Protein AF-A0A9X5E7T3-F1 (afdb_monomer)

Mean predicted aligned error: 9.8 Å

Organism: NCBI:txid1245923

Foldseek 3Di:
DADAFAWDWDADPNFIKIWHAWQVRDIDIDGLADPPQGAGLNQFTWDADPVRDTDGDGQWDDWDDPQQKIKTKGKHFDDDDDPVRCVVPVCVVQDDRIWIWIWMGRPPFKIWIWTDGQFKTKIWMWGWADPDPPDIDIDIDMDMDGPDPVVVVCVVVVVVVVVVVVVVVVVVVVPDDPPDPDPDDRSRVVVVVSNVVNVVVPDDDDDPPPVPPVPDD

InterPro domains:
  IPR017941 Rieske [2Fe-2S] iron-sulphur domain [PF00355] (2-60)
  IPR017941 Rieske [2Fe-2S] iron-sulphur domain [PS51296] (1-60)
  IPR036922 Rieske [2Fe-2S] iron-sulphur domain superfamily [G3DSA:2.102.10.10] (1-84)
  IPR036922 Rieske [2Fe-2S] iron-sulphur domain superfamily [SSF50022] (4-60)
  IPR0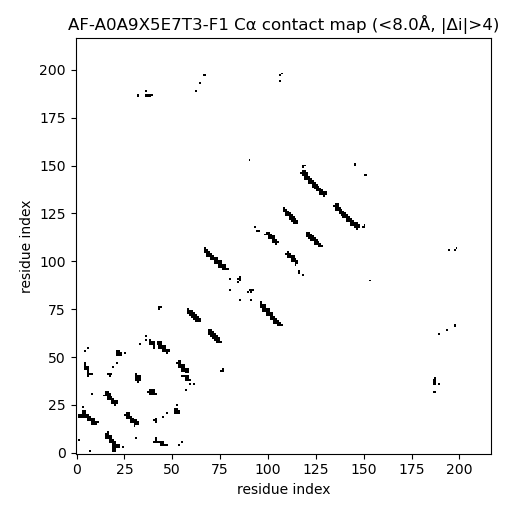50584 Cholesterol 7-desaturase [PTHR21266] (2-60)

Sequence (217 aa):
MLKPNLPMKVSLYGKDYVLWQDSTGNISCLPNACPHMGAMLSAGWCVKKSDGSSAIACPFKQFIDNGLHSHAYIAQVRKKPNLQDFLKNPGLLAMPQVLEAHLENFFPFMGMVHGESPLLSLKECHFYLPESETHSRVYVLMFVKANHPIAHAIKRNLLRLVEVVTEQDAYTLSKIYVNTPQHIKLNNEVGMDWVRRNYASFPAIVEPNFSRSQYAR

Structure (mmCIF, N/CA/C/O backbone):
data_AF-A0A9X5E7T3-F1
#
_entry.id   AF-A0A9X5E7T3-F1
#
loop_
_atom_site.group_PDB
_atom_site.id
_atom_site.type_symbol
_atom_site.label_atom_id
_atom_site.label_alt_id
_atom_site.label_comp_id
_atom_site.label_asym_id
_atom_site.label_entity_id
_atom_site.label_seq_id
_atom_site.pdbx_PDB_ins_code
_atom_site.Cartn_x
_atom_site.Cartn_y
_atom_site.Cartn_z
_atom_site.occupancy
_atom_site.B_iso_or_equiv
_atom_site.auth_seq_id
_atom_site.auth_comp_id
_atom_site.auth_asym_id
_atom_site.auth_atom_id
_atom_site.pdbx_PDB_model_num
ATOM 1 N N . MET A 1 1 ? -20.412 -16.800 13.671 1.00 73.56 1 MET A N 1
ATOM 2 C CA . MET A 1 1 ? -21.052 -15.562 14.173 1.00 73.56 1 MET A CA 1
ATOM 3 C C . MET A 1 1 ? -20.162 -14.373 13.846 1.00 73.56 1 MET A C 1
ATOM 5 O O . MET A 1 1 ? -18.949 -14.500 14.002 1.00 73.56 1 MET A O 1
ATOM 9 N N . LEU A 1 2 ? -20.734 -13.262 13.369 1.00 87.06 2 LEU A N 1
ATOM 10 C CA . LEU A 1 2 ? -19.995 -12.007 13.180 1.00 87.06 2 LEU A CA 1
ATOM 11 C C . LEU A 1 2 ? -19.471 -11.520 14.536 1.00 87.06 2 LEU A C 1
ATOM 13 O O . LEU A 1 2 ? -20.155 -11.648 15.549 1.00 87.06 2 LEU A O 1
ATOM 17 N N . LYS A 1 3 ? -18.243 -10.999 14.567 1.00 89.94 3 LYS A N 1
ATOM 18 C CA . LYS A 1 3 ? -17.694 -10.370 15.772 1.00 89.94 3 LYS A CA 1
ATOM 19 C C . LYS A 1 3 ? -18.089 -8.889 15.767 1.00 89.94 3 LYS A C 1
ATOM 21 O O . LYS A 1 3 ? -17.923 -8.254 14.723 1.00 89.94 3 LYS A O 1
ATOM 26 N N . PRO A 1 4 ? -18.555 -8.322 16.895 1.00 93.06 4 PRO A N 1
ATOM 27 C CA . PRO A 1 4 ? -18.902 -6.909 16.952 1.00 93.06 4 PRO A CA 1
ATOM 28 C C . PRO A 1 4 ? -17.731 -6.010 16.539 1.00 93.06 4 PRO A C 1
ATOM 30 O O . PRO A 1 4 ? -16.624 -6.124 17.068 1.00 93.06 4 PRO A O 1
ATOM 33 N N . ASN A 1 5 ? -18.009 -5.073 15.638 1.00 92.75 5 ASN A N 1
ATOM 34 C CA . ASN A 1 5 ? -17.106 -4.077 15.070 1.00 92.75 5 ASN A CA 1
ATOM 35 C C . ASN A 1 5 ? -15.881 -4.679 14.368 1.00 92.75 5 ASN A C 1
ATOM 37 O O . ASN A 1 5 ? -14.789 -4.108 14.421 1.00 92.75 5 ASN A O 1
ATOM 41 N N . LEU A 1 6 ? -16.052 -5.842 13.736 1.00 92.50 6 LEU A N 1
ATOM 42 C CA . LEU A 1 6 ? -15.018 -6.475 12.929 1.00 92.50 6 LEU A CA 1
ATOM 43 C C . LEU A 1 6 ? -15.555 -6.755 11.519 1.00 92.50 6 LEU A C 1
ATOM 45 O O . LEU A 1 6 ? -16.555 -7.469 11.396 1.00 92.50 6 LEU A O 1
ATOM 49 N N . PRO A 1 7 ? -14.905 -6.233 10.464 1.00 94.88 7 PRO A N 1
ATOM 50 C CA . PRO A 1 7 ? -15.310 -6.533 9.103 1.00 94.88 7 PRO A CA 1
ATOM 51 C C . PRO A 1 7 ? -14.996 -7.987 8.741 1.00 94.88 7 PRO A C 1
ATOM 53 O O . PRO A 1 7 ? -13.981 -8.556 9.146 1.00 94.88 7 PRO A O 1
ATOM 56 N N . MET A 1 8 ? -15.877 -8.581 7.945 1.00 94.69 8 MET A N 1
ATOM 57 C CA . MET A 1 8 ? -15.755 -9.934 7.419 1.00 94.69 8 MET A CA 1
ATOM 58 C C . MET A 1 8 ? -16.025 -9.913 5.918 1.00 94.69 8 MET A C 1
ATOM 60 O O . MET A 1 8 ? -17.064 -9.423 5.477 1.00 94.69 8 MET A O 1
ATOM 64 N N . LYS A 1 9 ? -15.096 -10.466 5.133 1.00 94.50 9 LYS A N 1
ATOM 65 C CA . LYS A 1 9 ? -15.312 -10.716 3.706 1.00 94.50 9 LYS A CA 1
ATOM 66 C C . LYS A 1 9 ? -16.273 -11.894 3.534 1.00 94.50 9 LYS A C 1
ATOM 68 O O . LYS A 1 9 ? -16.060 -12.945 4.135 1.00 94.50 9 LYS A O 1
ATOM 73 N N . VAL A 1 10 ? -17.267 -11.733 2.668 1.00 94.12 10 VAL A N 1
ATOM 74 C CA . VAL A 1 10 ? -18.147 -12.812 2.201 1.00 94.12 10 VAL A CA 1
ATOM 75 C C . VAL A 1 10 ? -18.239 -12.737 0.681 1.00 94.12 10 VAL A C 1
ATOM 77 O O . VAL A 1 10 ? -18.452 -11.660 0.133 1.00 94.12 10 VAL A O 1
ATOM 80 N N . SER A 1 11 ? -18.089 -13.870 -0.000 1.00 93.19 11 SER A N 1
ATOM 81 C CA . SER A 1 11 ? -18.232 -13.959 -1.457 1.00 93.19 11 SER A CA 1
ATOM 82 C C . SER A 1 11 ? -19.539 -14.673 -1.797 1.00 93.19 11 SER A C 1
ATOM 84 O O . SER A 1 11 ? -19.774 -15.784 -1.324 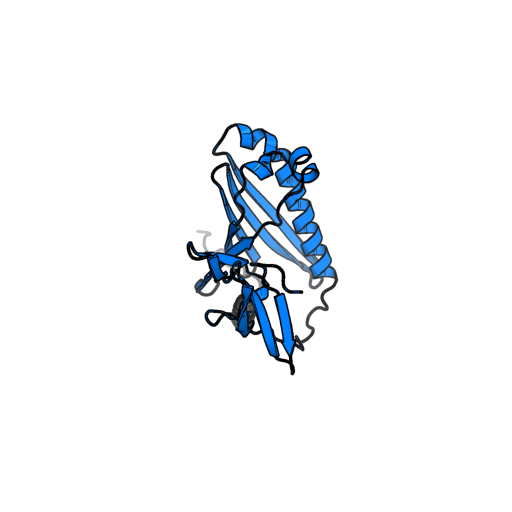1.00 93.19 11 SER A O 1
ATOM 86 N N . LEU A 1 12 ? -20.392 -14.045 -2.608 1.00 90.94 12 LEU A N 1
ATOM 87 C CA . LEU A 1 12 ? -21.686 -14.582 -3.032 1.00 90.94 12 LEU A CA 1
ATOM 88 C C . LEU A 1 12 ? -21.874 -14.330 -4.534 1.00 90.94 12 LEU A C 1
ATOM 90 O O . LEU A 1 12 ? -21.772 -13.192 -4.986 1.00 90.94 12 LEU A O 1
ATOM 94 N N . TYR A 1 13 ? -22.122 -15.390 -5.311 1.00 90.56 13 TYR A N 1
ATOM 95 C CA . TYR A 1 13 ? -22.268 -15.333 -6.777 1.00 90.56 13 TYR A CA 1
ATOM 96 C C . TYR A 1 13 ? -21.128 -14.580 -7.491 1.00 90.56 13 TYR A C 1
ATOM 98 O O . TYR A 1 13 ? -21.362 -13.749 -8.366 1.00 90.56 13 TYR A O 1
ATOM 106 N N . GLY A 1 14 ? -19.881 -14.830 -7.078 1.00 84.31 14 GLY A N 1
ATOM 107 C CA . GLY A 1 14 ? -18.696 -14.185 -7.661 1.00 84.31 14 GLY A CA 1
ATOM 108 C C . GLY A 1 14 ? -18.522 -12.706 -7.298 1.00 84.31 14 GLY A C 1
ATOM 109 O O . GLY A 1 14 ? -17.613 -12.061 -7.812 1.00 84.31 14 GLY A O 1
ATOM 110 N N . LYS A 1 15 ? -19.363 -12.158 -6.412 1.00 87.12 15 LYS A N 1
ATOM 111 C CA . LYS A 1 15 ? -19.233 -10.797 -5.885 1.00 87.12 15 LYS A CA 1
ATOM 112 C C . LYS A 1 15 ? -18.767 -10.833 -4.439 1.00 87.12 15 LYS A C 1
ATOM 114 O O . LYS A 1 15 ? -19.273 -11.610 -3.631 1.00 87.12 15 LYS A O 1
ATOM 119 N N . ASP A 1 16 ? -17.821 -9.961 -4.120 1.00 92.62 16 ASP A N 1
ATOM 120 C CA . ASP A 1 16 ? -17.315 -9.798 -2.765 1.00 92.62 16 ASP A CA 1
ATOM 121 C C . ASP A 1 16 ? -18.096 -8.712 -2.022 1.00 92.62 16 ASP A C 1
ATOM 123 O O . ASP A 1 16 ? -18.276 -7.598 -2.520 1.00 92.62 16 ASP A O 1
ATOM 127 N N . TYR A 1 17 ? -18.484 -9.025 -0.791 1.00 94.56 17 TYR A N 1
ATOM 128 C CA . TYR A 1 17 ? -19.153 -8.137 0.150 1.00 94.56 17 TYR A CA 1
ATOM 129 C C . TYR A 1 17 ? -18.357 -8.044 1.453 1.00 94.56 17 TYR A C 1
ATOM 131 O O . TYR A 1 17 ? -17.639 -8.974 1.835 1.00 94.56 17 TYR A O 1
ATOM 139 N N . VAL A 1 18 ? -18.489 -6.914 2.141 1.00 95.88 18 VAL A N 1
ATOM 140 C CA . VAL A 1 18 ? -18.035 -6.736 3.520 1.00 95.88 18 VAL A CA 1
ATOM 141 C C . VAL A 1 18 ? -19.251 -6.696 4.433 1.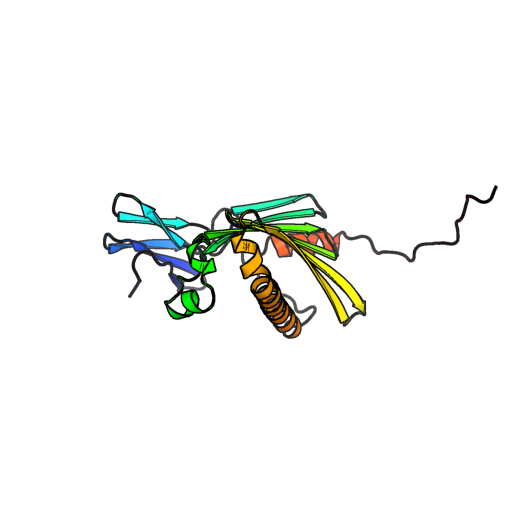00 95.88 18 VAL A C 1
ATOM 143 O O . VAL A 1 18 ? -20.176 -5.919 4.206 1.00 95.88 18 VAL A O 1
ATOM 146 N N . LEU A 1 19 ? -19.247 -7.539 5.462 1.00 97.44 19 LEU A N 1
ATOM 147 C CA . LEU A 1 19 ? -20.260 -7.558 6.511 1.00 97.44 19 LEU A CA 1
ATOM 148 C C . LEU A 1 19 ? -19.621 -7.197 7.848 1.00 97.44 19 LEU A C 1
ATOM 150 O O . LEU A 1 19 ? -18.492 -7.599 8.129 1.00 97.44 19 LEU A O 1
ATOM 154 N N . TRP A 1 20 ? -20.352 -6.486 8.698 1.00 96.94 20 TRP A N 1
ATOM 155 C CA . TRP A 1 20 ? -19.977 -6.298 10.098 1.00 96.94 20 TRP A CA 1
ATOM 156 C C . TRP A 1 20 ? -21.223 -6.146 10.963 1.00 96.94 20 TRP A C 1
ATOM 158 O O . TRP A 1 20 ? -22.272 -5.717 10.489 1.00 96.94 20 TRP A O 1
ATOM 168 N N . GLN A 1 21 ? -21.099 -6.517 12.234 1.00 96.81 21 GLN A N 1
ATOM 169 C CA . GLN A 1 21 ? -22.116 -6.260 13.248 1.00 96.81 21 GLN A CA 1
ATOM 170 C C . GLN A 1 21 ? -21.631 -5.119 14.141 1.00 96.81 21 GLN A C 1
ATOM 172 O O . GLN A 1 21 ? -20.474 -5.150 14.546 1.00 96.81 21 GLN A O 1
ATOM 177 N N . ASP A 1 22 ? -22.450 -4.122 14.459 1.00 95.56 22 ASP A N 1
ATOM 178 C CA . ASP A 1 22 ? -22.078 -3.083 15.428 1.00 95.56 22 ASP A CA 1
ATOM 179 C C . ASP A 1 22 ? -22.320 -3.525 16.888 1.00 95.56 22 ASP A C 1
ATOM 181 O O . ASP A 1 22 ? -22.677 -4.673 17.159 1.00 95.56 22 ASP A O 1
ATOM 185 N N . SER A 1 23 ? -22.076 -2.640 17.864 1.00 93.88 23 SER A N 1
ATOM 186 C CA . SER A 1 23 ? -22.306 -2.967 19.285 1.00 93.88 23 SER A CA 1
ATOM 187 C C . SER A 1 23 ? -23.776 -2.968 19.711 1.00 93.88 23 SER A C 1
ATOM 189 O O . SER A 1 23 ? -24.069 -3.460 20.797 1.00 93.88 23 SER A O 1
ATOM 191 N N . THR A 1 24 ? -24.686 -2.467 18.876 1.00 93.69 24 THR A N 1
ATOM 192 C CA . THR A 1 24 ? -26.139 -2.559 19.102 1.00 93.69 24 THR A CA 1
ATOM 193 C C . THR A 1 24 ? -26.724 -3.872 18.574 1.00 93.69 24 THR A C 1
ATOM 195 O O . THR A 1 24 ? -27.880 -4.188 18.838 1.00 93.69 24 THR A O 1
ATOM 198 N N . GLY A 1 25 ? -25.917 -4.663 17.859 1.00 94.19 25 GLY A N 1
ATOM 199 C CA . GLY A 1 25 ? -26.318 -5.935 17.265 1.00 94.19 25 GLY A CA 1
ATOM 200 C C . GLY A 1 25 ? -26.773 -5.821 15.809 1.00 94.19 25 GLY A C 1
ATOM 201 O O . GLY A 1 25 ? -27.019 -6.859 15.190 1.00 94.19 25 GLY A O 1
ATOM 202 N N . ASN A 1 26 ? -26.819 -4.611 15.240 1.00 96.06 26 ASN A N 1
ATOM 203 C CA . ASN A 1 26 ? -27.208 -4.391 13.850 1.00 96.06 26 ASN A CA 1
ATOM 204 C C . ASN A 1 26 ? -26.121 -4.881 12.894 1.00 96.06 26 ASN A C 1
ATOM 206 O O . ASN A 1 26 ? -24.931 -4.650 13.111 1.00 96.06 26 ASN A O 1
ATOM 210 N N . ILE A 1 27 ? -26.536 -5.544 11.815 1.00 96.88 27 ILE A N 1
ATOM 211 C CA . ILE A 1 27 ? -25.642 -6.067 10.781 1.00 96.88 27 ILE A CA 1
ATOM 212 C C . ILE A 1 27 ? -25.723 -5.162 9.556 1.00 96.88 27 ILE A C 1
ATOM 214 O O . ILE A 1 27 ? -26.805 -4.890 9.045 1.00 96.88 27 ILE A O 1
ATOM 218 N N . SER A 1 28 ? -24.565 -4.728 9.072 1.00 96.81 28 SER A N 1
ATOM 219 C CA . SER A 1 28 ? -24.419 -3.965 7.833 1.00 96.81 28 SER A CA 1
ATOM 220 C C . SER A 1 28 ? -23.697 -4.793 6.775 1.00 96.81 28 SER A C 1
ATOM 222 O O . SER A 1 28 ? -22.874 -5.651 7.101 1.00 96.81 28 SER A O 1
ATOM 224 N N . CYS A 1 29 ? -24.006 -4.529 5.506 1.00 96.12 29 CYS A N 1
ATOM 225 C CA . CYS A 1 29 ? -23.404 -5.183 4.350 1.00 96.12 29 CYS A CA 1
ATOM 226 C C . CYS A 1 29 ? -23.193 -4.160 3.230 1.00 96.12 29 CYS A C 1
ATOM 228 O O . CYS A 1 29 ? -24.110 -3.406 2.909 1.00 96.12 29 CYS A O 1
ATOM 230 N N . LEU A 1 30 ? -22.004 -4.147 2.630 1.00 96.31 30 LEU A N 1
ATOM 231 C CA . LEU A 1 30 ? -21.674 -3.322 1.464 1.00 96.31 30 LEU A CA 1
ATOM 232 C C . LEU A 1 30 ? -20.899 -4.154 0.435 1.00 96.31 30 LEU A C 1
ATOM 234 O O . LEU A 1 30 ? -20.271 -5.149 0.812 1.00 96.31 30 LEU A O 1
ATOM 238 N N . PRO A 1 31 ? -20.875 -3.759 -0.853 1.00 94.81 31 PRO A N 1
ATOM 239 C CA . PRO A 1 31 ? -19.871 -4.262 -1.785 1.00 94.81 31 PRO A CA 1
ATOM 240 C C . PRO A 1 31 ? -18.472 -4.099 -1.184 1.00 94.81 31 PRO A C 1
ATOM 242 O O . PRO A 1 31 ? -18.162 -3.066 -0.595 1.00 94.81 31 PRO A O 1
ATOM 245 N N . ASN A 1 32 ? -17.615 -5.110 -1.318 1.00 92.88 32 ASN A N 1
ATOM 246 C CA . ASN A 1 32 ? -16.300 -5.092 -0.677 1.00 92.88 32 ASN A CA 1
ATOM 247 C C . ASN A 1 32 ? -15.312 -4.123 -1.345 1.00 92.88 32 ASN A C 1
ATOM 249 O O . ASN A 1 32 ? -14.213 -3.929 -0.840 1.00 92.88 32 ASN A O 1
ATOM 253 N N . ALA A 1 33 ? -15.669 -3.532 -2.481 1.00 88.56 33 ALA A N 1
ATOM 254 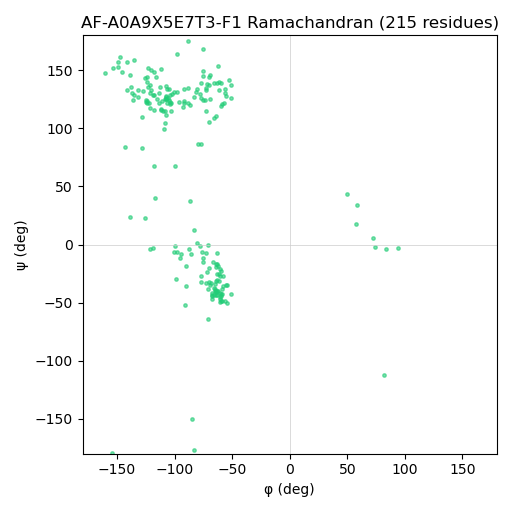C CA . ALA A 1 33 ? -14.847 -2.548 -3.166 1.00 88.56 33 ALA A CA 1
ATOM 255 C C . ALA A 1 33 ? -15.223 -1.137 -2.700 1.00 88.56 33 ALA A C 1
ATOM 257 O O . ALA A 1 33 ? -16.369 -0.711 -2.844 1.00 88.56 33 ALA A O 1
ATOM 258 N N . CYS A 1 34 ? -14.253 -0.398 -2.159 1.00 86.44 34 CYS A N 1
ATOM 259 C CA . CYS A 1 34 ? -14.429 1.014 -1.847 1.00 86.44 34 CYS A CA 1
ATOM 260 C C . CYS A 1 34 ? -14.730 1.801 -3.136 1.00 86.44 34 CYS A C 1
ATOM 262 O O . CYS A 1 34 ? -13.985 1.653 -4.106 1.00 86.44 34 CYS A O 1
ATOM 264 N N . PRO A 1 35 ? -15.746 2.683 -3.161 1.00 82.81 35 PRO A N 1
ATOM 265 C CA . PRO A 1 35 ? -16.086 3.446 -4.361 1.00 82.81 35 PRO A CA 1
ATOM 266 C C . PRO A 1 35 ? -15.008 4.456 -4.785 1.00 82.81 35 PRO A C 1
ATOM 268 O O . PRO A 1 35 ? -15.062 4.935 -5.908 1.00 82.81 35 PRO A O 1
ATOM 271 N N . HIS A 1 36 ? -14.035 4.782 -3.922 1.00 76.88 36 HIS A N 1
ATOM 272 C CA . HIS A 1 36 ? -12.947 5.702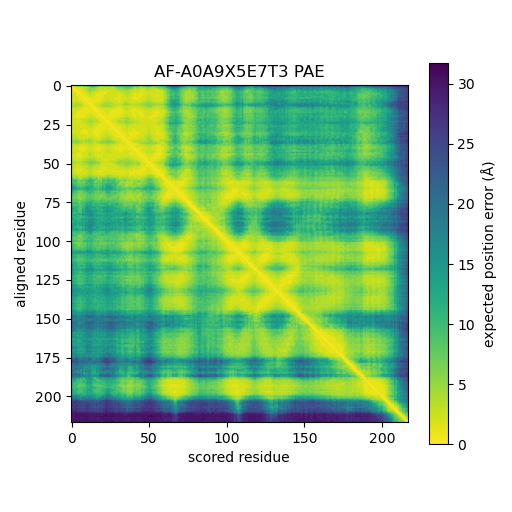 -4.270 1.00 76.88 36 HIS A CA 1
ATOM 273 C C . HIS A 1 36 ? -11.958 5.077 -5.260 1.00 76.88 36 HIS A C 1
ATOM 275 O O . HIS A 1 36 ? -11.814 5.562 -6.371 1.00 76.88 36 HIS A O 1
ATOM 281 N N . MET A 1 37 ? -11.265 4.010 -4.844 1.00 73.81 37 MET A N 1
ATOM 282 C CA . MET A 1 37 ? -10.174 3.383 -5.613 1.00 73.81 37 MET A CA 1
ATOM 283 C C . MET A 1 37 ? -10.234 1.849 -5.552 1.00 73.81 37 MET A C 1
ATOM 285 O O . MET A 1 37 ? -9.222 1.161 -5.654 1.00 73.81 37 MET A O 1
ATOM 289 N N . GLY A 1 38 ? -11.419 1.295 -5.285 1.00 76.88 38 GLY A N 1
ATOM 290 C CA . GLY A 1 38 ? -11.675 -0.145 -5.282 1.00 76.88 38 GLY A CA 1
ATOM 291 C C . GLY A 1 38 ? -11.122 -0.916 -4.083 1.00 76.88 38 GLY A C 1
ATOM 292 O O . GLY A 1 38 ? -11.333 -2.125 -4.010 1.00 76.88 38 GLY A O 1
ATOM 293 N N . ALA A 1 39 ? -10.410 -0.270 -3.153 1.00 83.62 39 ALA A N 1
ATOM 294 C CA . ALA A 1 39 ? -9.753 -0.947 -2.036 1.00 83.62 39 ALA A CA 1
ATOM 295 C C . ALA A 1 39 ? -10.714 -1.840 -1.239 1.00 83.62 39 ALA A C 1
ATOM 297 O O . ALA A 1 39 ? -11.868 -1.474 -1.009 1.00 83.62 39 ALA A O 1
ATOM 298 N N . MET A 1 40 ? -10.222 -3.003 -0.805 1.00 87.62 40 MET A N 1
ATOM 299 C CA . MET A 1 40 ? -11.031 -3.973 -0.071 1.00 87.62 40 MET A CA 1
ATOM 300 C C . MET A 1 40 ? -11.453 -3.403 1.284 1.00 87.62 40 MET A C 1
ATOM 302 O O . MET A 1 40 ? -10.638 -3.295 2.202 1.00 87.62 40 MET A O 1
ATOM 306 N N . LEU A 1 41 ? -12.736 -3.078 1.437 1.00 89.94 41 LEU A N 1
ATOM 307 C CA . LEU A 1 41 ? -13.291 -2.563 2.688 1.00 89.94 41 LEU A CA 1
ATOM 308 C C . LEU A 1 41 ? -13.134 -3.576 3.829 1.00 89.94 41 LEU A C 1
ATOM 310 O O . LEU A 1 41 ? -12.898 -3.189 4.968 1.00 89.94 41 LEU A O 1
ATOM 314 N N . SER A 1 42 ? -13.161 -4.875 3.523 1.00 91.81 42 SER A N 1
ATOM 315 C CA . SER A 1 42 ? -12.913 -5.949 4.486 1.00 91.81 42 SER A CA 1
ATOM 316 C C . SER A 1 42 ? -11.495 -5.956 5.065 1.00 91.81 42 SER A C 1
ATOM 318 O O . SER A 1 42 ? -11.281 -6.579 6.099 1.00 91.81 42 SER A O 1
ATOM 320 N N . ALA A 1 43 ? -10.531 -5.307 4.402 1.00 88.25 43 ALA A N 1
ATOM 321 C CA . ALA A 1 43 ? -9.174 -5.109 4.917 1.00 88.25 43 ALA A CA 1
ATOM 322 C C . ALA A 1 43 ? -9.044 -3.835 5.780 1.00 88.25 43 ALA A C 1
ATOM 324 O O . ALA A 1 43 ? -7.977 -3.558 6.321 1.00 88.25 43 ALA A O 1
ATOM 325 N N . GLY A 1 44 ? -10.121 -3.054 5.889 1.00 89.31 44 GLY A N 1
ATOM 326 C CA . GLY A 1 44 ? -10.224 -1.883 6.747 1.00 89.31 44 GLY A CA 1
ATOM 327 C C . GLY A 1 44 ? -10.619 -2.218 8.186 1.00 89.31 44 GLY A C 1
ATOM 328 O O . GLY A 1 44 ? -10.310 -3.286 8.716 1.00 89.31 44 GLY A O 1
ATOM 329 N N . TRP A 1 45 ? -11.318 -1.290 8.842 1.00 92.69 45 TRP A N 1
ATOM 330 C CA . TRP A 1 45 ? -11.780 -1.457 10.225 1.00 92.69 45 TRP A CA 1
ATOM 331 C C . TRP A 1 45 ? -13.087 -0.720 10.500 1.00 92.69 45 TRP A C 1
ATOM 333 O O . TRP A 1 45 ? -13.420 0.251 9.829 1.00 92.69 45 TRP A O 1
ATOM 343 N N . CYS A 1 46 ? -13.826 -1.158 11.518 1.00 93.06 46 CYS A N 1
ATOM 344 C CA . CYS A 1 46 ? -15.030 -0.460 11.955 1.00 93.06 46 CYS A CA 1
ATOM 345 C C . CYS A 1 46 ? -14.673 0.701 12.895 1.00 93.06 46 CYS A C 1
ATOM 347 O O . CYS A 1 46 ? -14.007 0.509 13.916 1.00 93.06 46 CYS A O 1
ATOM 349 N N . VAL A 1 47 ? -15.159 1.898 12.578 1.00 92.31 47 VAL A N 1
ATOM 350 C CA . VAL A 1 47 ? -15.108 3.083 13.438 1.00 92.31 47 VAL A CA 1
ATOM 351 C C . VAL A 1 47 ? -16.401 3.144 14.236 1.00 92.31 47 VAL A C 1
ATOM 353 O O . VAL A 1 47 ? -17.487 3.235 13.662 1.00 92.31 47 VAL A O 1
ATOM 356 N N . LYS A 1 48 ? -16.280 3.069 15.563 1.00 93.06 48 LYS A N 1
ATOM 357 C CA . LYS A 1 48 ? -17.419 3.164 16.480 1.00 93.06 48 LYS A CA 1
ATOM 358 C C . LYS A 1 48 ? -17.859 4.614 16.627 1.00 93.06 48 LYS A C 1
ATOM 360 O O . LYS A 1 48 ? -17.017 5.499 16.770 1.00 93.06 48 LYS A O 1
ATOM 365 N N . LYS A 1 49 ? -19.168 4.831 16.643 1.00 92.88 49 LYS A N 1
ATOM 366 C CA . LYS A 1 49 ? -19.785 6.114 16.972 1.00 92.88 49 LYS A CA 1
ATOM 367 C C . LYS A 1 49 ? -20.241 6.118 18.433 1.00 92.88 49 LYS A C 1
ATOM 369 O O . LYS A 1 49 ? -20.317 5.070 19.075 1.00 92.88 49 LYS A O 1
ATOM 374 N N . SER A 1 50 ? -20.521 7.305 18.963 1.00 91.69 50 SER A N 1
ATOM 375 C CA . SER A 1 50 ? -20.966 7.497 20.352 1.00 91.69 50 SER A CA 1
ATOM 376 C C . SER A 1 50 ? -22.294 6.803 20.669 1.00 91.69 50 SER A C 1
ATOM 378 O O . SER A 1 50 ? -22.522 6.433 21.814 1.00 91.69 50 SER A O 1
ATOM 380 N N . ASP A 1 51 ? -23.138 6.582 19.662 1.00 92.38 51 ASP A N 1
ATOM 381 C CA . ASP A 1 51 ? -24.431 5.893 19.765 1.00 92.38 51 ASP A CA 1
ATOM 382 C C . ASP A 1 51 ? -24.324 4.352 19.768 1.00 92.38 51 ASP A C 1
ATOM 384 O O . ASP A 1 51 ? -25.336 3.658 19.823 1.00 92.38 51 ASP A O 1
ATOM 388 N N . GLY A 1 52 ? -23.109 3.794 19.699 1.00 89.69 52 GLY A N 1
ATOM 389 C CA . GLY A 1 52 ? -22.879 2.349 19.633 1.00 89.69 52 GLY A CA 1
ATOM 390 C C . GLY A 1 52 ? -22.990 1.742 18.230 1.00 89.69 52 GLY A C 1
ATOM 391 O O . GLY A 1 52 ? -22.679 0.555 18.070 1.00 89.69 52 GLY A O 1
ATOM 392 N N . SER A 1 53 ? -23.361 2.527 17.214 1.00 94.19 53 SER A N 1
ATOM 393 C CA . SER A 1 53 ? -23.277 2.117 15.809 1.00 94.19 53 SER A CA 1
ATOM 394 C C . SER A 1 53 ? -21.827 2.145 15.311 1.00 94.19 53 SER A C 1
ATOM 396 O O . SER A 1 53 ? -20.913 2.661 15.969 1.00 94.19 53 SER A O 1
ATOM 398 N N . SER A 1 54 ? -21.582 1.571 14.132 1.00 95.25 54 SER A N 1
ATOM 399 C CA . SER A 1 54 ? -20.251 1.607 13.524 1.00 95.25 54 SER A CA 1
ATOM 400 C C . SER A 1 54 ? -20.284 1.691 12.004 1.00 95.25 54 SER A C 1
ATOM 402 O O . SER A 1 54 ? -21.186 1.160 11.358 1.00 95.25 54 SER A O 1
ATOM 404 N N . ALA A 1 55 ? -19.276 2.349 11.434 1.00 94.50 55 ALA A N 1
ATOM 405 C CA . ALA A 1 55 ? -19.076 2.464 9.992 1.00 94.50 55 ALA A CA 1
ATOM 406 C C . ALA A 1 55 ? -17.756 1.814 9.573 1.00 94.50 55 ALA A C 1
ATOM 408 O O . ALA A 1 55 ? -16.786 1.829 10.328 1.00 94.50 55 ALA A O 1
ATOM 409 N N . ILE A 1 56 ? -17.708 1.263 8.363 1.00 94.50 56 ILE A N 1
ATOM 410 C CA . ILE A 1 56 ? -16.481 0.710 7.794 1.00 94.50 56 ILE A CA 1
ATOM 411 C C . ILE A 1 56 ? -15.570 1.836 7.281 1.00 94.50 56 ILE A C 1
ATOM 413 O O . ILE A 1 56 ? -16.009 2.713 6.539 1.00 94.50 56 ILE A O 1
ATOM 417 N N . ALA A 1 57 ? -14.299 1.815 7.678 1.00 91.38 57 ALA A N 1
ATOM 418 C CA . ALA A 1 57 ? -13.263 2.717 7.189 1.00 91.38 57 ALA A CA 1
ATOM 419 C C . ALA A 1 57 ? -12.400 2.010 6.141 1.00 91.38 57 ALA A C 1
ATOM 421 O O . ALA A 1 57 ? -11.933 0.891 6.356 1.00 91.38 57 ALA A O 1
ATOM 422 N N . CYS A 1 58 ? -12.185 2.677 5.009 1.00 89.56 58 CYS A N 1
ATOM 423 C CA . CYS A 1 58 ? -11.324 2.190 3.938 1.00 89.56 58 CYS A CA 1
ATOM 424 C C . CYS A 1 58 ? -9.841 2.284 4.348 1.00 89.56 58 CYS A C 1
ATOM 426 O O . CYS A 1 58 ? -9.428 3.337 4.840 1.00 89.56 58 CYS A O 1
ATOM 428 N N . PRO A 1 59 ? -9.019 1.245 4.105 1.00 86.88 59 PRO A N 1
ATOM 429 C CA . PRO A 1 59 ? -7.585 1.297 4.396 1.00 86.88 59 PRO A CA 1
ATOM 430 C C . PRO A 1 59 ? -6.794 2.134 3.380 1.00 86.88 59 PRO A C 1
ATOM 432 O O . PRO A 1 59 ? -5.655 2.505 3.636 1.00 86.88 59 PRO A O 1
ATOM 435 N N . PHE A 1 60 ? -7.375 2.446 2.222 1.00 86.56 60 PHE A N 1
ATOM 436 C CA . PHE A 1 60 ? -6.739 3.250 1.182 1.00 86.56 60 PHE A CA 1
ATOM 437 C C . PHE A 1 60 ? -7.311 4.666 1.186 1.00 86.56 60 PHE A C 1
ATOM 439 O O . PHE A 1 60 ? -8.520 4.835 1.004 1.00 86.56 60 PHE A O 1
ATOM 446 N N . LYS A 1 61 ? -6.457 5.672 1.394 1.00 86.00 61 LYS A N 1
ATOM 447 C CA . LYS A 1 61 ? -6.888 7.072 1.462 1.00 86.00 61 LYS A CA 1
ATOM 448 C C . LYS A 1 61 ? -6.828 7.741 0.097 1.00 86.00 61 LYS A C 1
ATOM 450 O O . LYS A 1 61 ? -7.814 8.332 -0.328 1.00 86.00 61 LYS A O 1
ATOM 455 N N . GLN A 1 62 ? -5.683 7.659 -0.577 1.00 88.56 62 GLN A N 1
ATOM 456 C CA . GLN A 1 62 ? -5.443 8.439 -1.790 1.00 88.56 62 GLN A CA 1
ATOM 457 C C . GLN A 1 62 ? -4.304 7.856 -2.631 1.00 88.56 62 GLN A C 1
ATOM 459 O O . GLN A 1 62 ? -3.338 7.328 -2.085 1.00 88.56 62 GLN A O 1
ATOM 464 N N . PHE A 1 63 ? -4.411 8.009 -3.954 1.00 89.44 63 PHE A N 1
ATOM 465 C CA . PHE A 1 63 ? -3.320 7.837 -4.914 1.00 89.44 63 PHE A CA 1
ATOM 466 C C . PHE A 1 63 ? -3.162 9.132 -5.716 1.00 89.44 63 PHE A C 1
ATOM 468 O O . PHE A 1 63 ? -4.167 9.698 -6.146 1.00 89.44 63 PHE A O 1
ATOM 475 N N . ILE A 1 64 ? -1.933 9.595 -5.917 1.00 92.88 64 ILE A N 1
ATOM 476 C CA . ILE A 1 64 ? -1.607 10.771 -6.729 1.00 92.88 64 ILE A CA 1
ATOM 477 C C . ILE A 1 64 ? -0.652 10.318 -7.828 1.00 92.88 64 ILE A C 1
ATOM 479 O O . ILE A 1 64 ? 0.420 9.794 -7.529 1.00 92.88 64 ILE A O 1
ATOM 483 N N . ASP A 1 65 ? -1.045 10.524 -9.082 1.00 92.75 65 ASP A N 1
ATOM 484 C CA . ASP A 1 65 ? -0.236 10.227 -10.264 1.00 92.75 65 ASP A CA 1
ATOM 485 C C . ASP A 1 65 ? 0.356 11.522 -10.834 1.00 92.75 65 ASP A C 1
ATOM 487 O O . ASP A 1 65 ? -0.378 12.379 -11.322 1.00 92.75 65 ASP A O 1
ATOM 491 N N . ASN A 1 66 ? 1.684 11.638 -10.787 1.00 94.00 66 ASN A N 1
ATOM 492 C CA . ASN A 1 66 ? 2.466 12.731 -11.362 1.00 94.00 66 ASN A CA 1
ATOM 493 C C . ASN A 1 66 ? 3.410 12.203 -12.465 1.00 94.00 66 ASN A C 1
ATOM 495 O O . ASN A 1 66 ? 4.574 12.600 -12.559 1.00 94.00 66 ASN A O 1
ATOM 499 N N . GLY A 1 67 ? 2.942 11.260 -13.289 1.00 91.75 67 GLY A N 1
ATOM 500 C CA . GLY A 1 67 ? 3.718 10.683 -14.389 1.00 91.75 67 GLY A CA 1
ATOM 501 C C . GLY A 1 67 ? 4.662 9.584 -13.904 1.00 91.75 67 GLY A C 1
ATOM 502 O O . GLY A 1 67 ? 4.199 8.524 -13.486 1.00 91.75 67 GLY A O 1
ATOM 503 N N . LEU A 1 68 ? 5.979 9.826 -13.961 1.00 92.94 68 LEU A N 1
ATOM 504 C CA . LEU A 1 68 ? 7.010 8.901 -13.451 1.00 92.94 68 LEU A CA 1
ATOM 505 C C . LEU A 1 68 ? 7.157 8.947 -11.922 1.00 92.94 68 LEU A C 1
ATOM 507 O O . LEU A 1 68 ? 7.944 8.200 -11.348 1.00 92.94 68 LEU A O 1
ATOM 511 N N . HIS A 1 69 ? 6.384 9.802 -11.260 1.00 95.69 69 HIS A N 1
ATOM 512 C CA . HIS A 1 69 ? 6.343 9.943 -9.816 1.00 95.69 69 HIS A CA 1
ATOM 513 C C . HIS A 1 69 ? 4.917 9.688 -9.313 1.00 95.69 69 HIS A C 1
ATOM 515 O O . HIS A 1 69 ? 3.957 10.151 -9.931 1.00 95.69 69 HIS A O 1
ATOM 521 N N . SER A 1 70 ? 4.753 8.954 -8.212 1.00 94.94 70 SER A N 1
ATOM 522 C CA . SER A 1 70 ? 3.442 8.768 -7.578 1.00 94.94 70 SER A CA 1
ATOM 523 C C . SER A 1 70 ? 3.502 8.784 -6.059 1.00 94.94 70 SER A C 1
ATOM 525 O O . SER A 1 70 ? 4.528 8.470 -5.459 1.00 94.94 70 SER A O 1
ATOM 527 N N . HIS A 1 71 ? 2.362 9.095 -5.444 1.00 95.31 71 HIS A N 1
ATOM 528 C CA . HIS A 1 71 ? 2.156 8.963 -4.006 1.00 95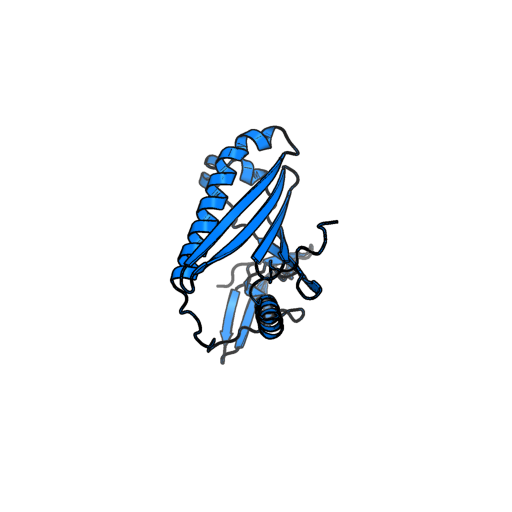.31 71 HIS A CA 1
ATOM 529 C C . HIS A 1 71 ? 0.952 8.070 -3.710 1.00 95.31 71 HIS A C 1
ATOM 531 O O . HIS A 1 71 ? -0.090 8.198 -4.349 1.00 95.31 71 HIS A O 1
ATOM 537 N N . ALA A 1 72 ? 1.058 7.218 -2.697 1.00 91.81 72 ALA A N 1
ATOM 538 C CA . ALA A 1 72 ? -0.054 6.465 -2.142 1.00 91.81 72 ALA A CA 1
ATOM 539 C C . ALA A 1 72 ? -0.121 6.665 -0.626 1.00 91.81 72 ALA A C 1
ATOM 541 O O . ALA A 1 72 ? 0.876 6.532 0.077 1.00 91.81 72 ALA A O 1
ATOM 542 N N . TYR A 1 73 ? -1.312 6.962 -0.118 1.00 91.00 73 TYR A N 1
ATOM 543 C CA . TYR A 1 73 ? -1.572 7.149 1.305 1.00 91.00 73 TYR A CA 1
ATOM 544 C C . TYR A 1 73 ? -2.442 6.001 1.796 1.00 91.00 73 TYR A C 1
ATOM 546 O O . TYR A 1 73 ? -3.591 5.839 1.366 1.00 91.00 73 TYR A O 1
ATOM 554 N N . ILE A 1 74 ? -1.886 5.194 2.692 1.00 87.75 74 ILE A N 1
ATOM 555 C CA . ILE A 1 74 ? -2.496 3.962 3.186 1.00 87.75 74 ILE A CA 1
ATOM 556 C C . ILE A 1 74 ? -2.548 4.027 4.708 1.00 87.75 74 ILE A C 1
ATOM 558 O O . ILE A 1 74 ? -1.652 4.550 5.362 1.00 87.75 74 ILE A O 1
ATOM 562 N N . ALA A 1 75 ? -3.614 3.496 5.283 1.00 86.31 75 ALA A N 1
ATOM 563 C CA . ALA A 1 75 ? -3.746 3.303 6.710 1.00 86.31 75 ALA A CA 1
ATOM 564 C C . ALA A 1 75 ? -3.905 1.813 7.009 1.00 86.31 75 ALA A C 1
ATOM 566 O O . ALA A 1 75 ? -4.754 1.129 6.434 1.00 86.31 75 ALA A O 1
ATOM 567 N N . GLN A 1 76 ? -3.081 1.316 7.925 1.00 76.75 76 GLN A N 1
ATOM 568 C CA . GLN A 1 76 ? -3.077 -0.080 8.334 1.00 76.75 76 GLN A CA 1
ATOM 569 C C . GLN A 1 76 ? -3.361 -0.194 9.824 1.00 76.75 76 GLN A C 1
ATOM 571 O O . GLN A 1 76 ? -2.766 0.496 10.652 1.00 76.75 76 GLN A O 1
ATOM 576 N N . VAL A 1 77 ? -4.271 -1.097 10.181 1.00 77.44 77 VAL A N 1
ATOM 577 C CA . VAL A 1 77 ? -4.563 -1.382 11.585 1.00 77.44 77 VAL A CA 1
ATOM 578 C C . VAL A 1 77 ? -3.627 -2.460 12.076 1.00 77.44 77 VAL A C 1
ATOM 580 O O . VAL A 1 77 ? -3.615 -3.584 11.572 1.00 77.44 77 VAL A O 1
ATOM 583 N N . ARG A 1 78 ? -2.873 -2.135 13.120 1.00 76.50 78 ARG A N 1
ATOM 584 C CA . ARG A 1 78 ? -2.041 -3.114 13.798 1.00 76.50 78 ARG A CA 1
ATOM 585 C C . ARG A 1 78 ? -2.927 -4.099 14.555 1.00 76.50 78 ARG A C 1
ATOM 587 O O . ARG A 1 78 ? -3.867 -3.713 15.258 1.00 76.50 78 ARG A O 1
ATOM 594 N N . LYS A 1 79 ? -2.590 -5.387 14.474 1.00 76.75 79 LYS A N 1
ATOM 595 C CA . LYS A 1 79 ? -3.186 -6.404 15.346 1.00 76.75 79 LYS A CA 1
ATOM 596 C C . LYS A 1 79 ? -2.961 -6.003 16.806 1.00 76.75 79 LYS A C 1
ATOM 598 O O . LYS A 1 79 ? -1.849 -5.628 17.179 1.00 76.75 79 LYS A O 1
ATOM 603 N N . LYS A 1 80 ? -4.009 -6.083 17.634 1.00 75.38 80 LYS A N 1
ATOM 604 C CA . LYS A 1 80 ? -3.874 -5.796 19.066 1.00 75.38 80 LYS A CA 1
ATOM 605 C C . LYS A 1 80 ? -2.808 -6.726 19.669 1.00 75.38 80 LYS A C 1
ATOM 607 O O . LYS A 1 80 ? -2.959 -7.943 19.538 1.00 75.38 80 LYS A O 1
ATOM 612 N N . PRO A 1 81 ? -1.748 -6.168 20.276 1.00 75.69 81 PRO A N 1
ATOM 613 C CA . PRO A 1 81 ? -0.661 -6.953 20.845 1.00 75.69 81 PRO A CA 1
ATOM 614 C C . PRO A 1 81 ? -1.154 -7.714 22.078 1.00 75.69 81 PRO A C 1
ATOM 616 O O . PRO A 1 81 ? -2.009 -7.223 22.820 1.00 75.69 81 PRO A O 1
ATOM 619 N N . ASN A 1 82 ? -0.619 -8.911 22.289 1.00 80.81 82 ASN A N 1
ATOM 620 C CA . ASN A 1 82 ? -0.815 -9.663 23.525 1.00 80.81 82 ASN A CA 1
ATOM 621 C C . ASN A 1 82 ? 0.264 -9.289 24.569 1.00 80.81 82 ASN A C 1
ATOM 623 O O . ASN A 1 82 ? 1.196 -8.537 24.286 1.00 80.81 82 ASN A O 1
ATOM 627 N N . LEU A 1 83 ? 0.155 -9.820 25.792 1.00 80.75 83 LEU A N 1
ATOM 628 C CA . LEU A 1 83 ? 1.120 -9.561 26.875 1.00 80.75 83 LEU A CA 1
ATOM 629 C C . LEU A 1 83 ? 2.567 -9.950 26.515 1.00 80.75 83 LEU A C 1
ATOM 631 O O . LEU A 1 83 ? 3.500 -9.249 26.900 1.00 80.75 83 LEU A O 1
ATOM 635 N N . GLN A 1 84 ? 2.769 -11.030 25.754 1.00 80.56 84 GLN A N 1
ATOM 636 C CA . GLN A 1 84 ? 4.106 -11.452 25.321 1.00 80.56 84 GLN A CA 1
ATOM 637 C C . GLN A 1 84 ? 4.712 -10.472 24.310 1.00 80.56 84 GLN A C 1
ATOM 639 O O . GLN A 1 84 ? 5.918 -10.224 24.345 1.00 80.56 84 GLN A O 1
ATOM 644 N N . ASP A 1 85 ? 3.885 -9.886 23.444 1.00 74.94 85 ASP A N 1
ATOM 645 C CA . ASP A 1 85 ? 4.321 -8.890 22.466 1.00 74.94 85 ASP A CA 1
ATOM 646 C C . ASP A 1 85 ? 4.839 -7.629 23.171 1.00 74.94 85 ASP A C 1
ATOM 648 O O . ASP A 1 85 ? 5.876 -7.093 22.784 1.00 74.94 85 ASP A O 1
ATOM 652 N N . PHE A 1 86 ? 4.177 -7.197 24.251 1.00 72.88 86 PHE A N 1
ATOM 653 C CA . PHE A 1 86 ? 4.640 -6.067 25.065 1.00 72.88 86 PHE A CA 1
ATOM 654 C C . PHE A 1 86 ? 5.966 -6.347 25.773 1.00 72.88 86 PHE A C 1
ATOM 656 O O . PHE A 1 86 ? 6.825 -5.471 25.812 1.00 72.88 86 PHE A O 1
ATOM 663 N N . LEU A 1 87 ? 6.157 -7.561 26.298 1.00 75.19 87 LEU A N 1
ATOM 664 C CA . LEU A 1 87 ? 7.417 -7.946 26.943 1.00 75.19 87 LEU A CA 1
ATOM 665 C C . LEU A 1 87 ? 8.587 -7.962 25.949 1.00 75.19 87 LEU A C 1
ATOM 667 O O . LEU A 1 87 ? 9.690 -7.542 26.289 1.00 75.19 87 LEU A O 1
ATOM 671 N N . LYS A 1 88 ? 8.351 -8.420 24.713 1.00 70.88 88 LYS A N 1
ATOM 672 C CA . LYS A 1 88 ? 9.375 -8.449 23.656 1.00 70.88 88 LYS A CA 1
ATOM 673 C C . LYS A 1 88 ? 9.631 -7.076 23.040 1.00 70.88 88 LYS A C 1
ATOM 675 O O . LYS A 1 88 ? 10.748 -6.802 22.606 1.00 70.88 88 LYS A O 1
ATOM 680 N N . ASN A 1 89 ? 8.606 -6.232 22.966 1.00 67.56 89 ASN A N 1
ATOM 681 C CA . ASN A 1 89 ? 8.696 -4.903 22.383 1.00 67.56 89 ASN A CA 1
ATOM 682 C C . ASN A 1 89 ? 7.834 -3.898 23.171 1.00 67.56 89 ASN A C 1
ATOM 684 O O . ASN A 1 89 ? 6.704 -3.595 22.773 1.00 67.56 89 ASN A O 1
ATOM 688 N N . PRO A 1 90 ? 8.367 -3.329 24.267 1.00 66.69 90 PRO A N 1
ATOM 689 C CA . PRO A 1 90 ? 7.640 -2.351 25.080 1.00 66.69 90 PRO A CA 1
ATOM 690 C C . PRO A 1 90 ? 7.283 -1.071 24.304 1.00 66.69 90 PRO A C 1
ATOM 692 O O . PRO A 1 90 ? 6.346 -0.366 24.676 1.00 66.69 90 PRO A O 1
ATOM 695 N N . GLY A 1 91 ? 7.947 -0.804 23.170 1.00 64.31 91 GLY A N 1
ATOM 696 C CA . GLY A 1 91 ? 7.597 0.286 22.256 1.00 64.31 91 GLY A CA 1
ATOM 697 C C . GLY A 1 91 ? 6.183 0.179 21.666 1.00 64.31 91 GLY A C 1
ATOM 698 O O . GLY A 1 91 ? 5.601 1.198 21.298 1.00 64.31 91 GLY A O 1
ATOM 699 N N . LEU A 1 92 ? 5.575 -1.017 21.650 1.00 68.25 92 LEU A N 1
ATOM 700 C CA . LEU A 1 92 ? 4.203 -1.231 21.165 1.00 68.25 92 LEU A CA 1
ATOM 701 C C . LEU A 1 92 ? 3.128 -0.507 21.989 1.00 68.25 92 LEU A C 1
ATOM 703 O O . LEU A 1 92 ? 1.999 -0.385 21.507 1.00 68.25 92 LEU A O 1
ATOM 707 N N . LEU A 1 93 ? 3.452 -0.053 23.206 1.00 70.00 93 LEU A N 1
ATOM 708 C CA . LEU A 1 93 ? 2.548 0.729 24.056 1.00 70.00 93 LEU A CA 1
ATOM 709 C C . LEU A 1 93 ? 2.365 2.162 23.534 1.00 70.00 93 LEU A C 1
ATOM 711 O O . LEU A 1 93 ? 1.293 2.741 23.664 1.00 70.00 93 LEU A O 1
ATOM 715 N N . ALA A 1 94 ? 3.415 2.717 22.930 1.00 66.06 94 ALA A N 1
ATOM 716 C CA . ALA A 1 94 ? 3.449 4.089 22.438 1.00 66.06 94 ALA A CA 1
ATOM 717 C C . ALA A 1 94 ? 3.169 4.195 20.928 1.00 66.06 94 ALA A C 1
ATOM 719 O O . ALA A 1 94 ? 3.045 5.297 20.396 1.00 66.06 94 ALA A O 1
ATOM 720 N N . MET A 1 95 ? 3.064 3.061 20.227 1.00 67.81 95 MET A N 1
ATOM 721 C CA . MET A 1 95 ? 2.694 3.034 18.813 1.00 67.81 95 MET A CA 1
ATOM 722 C C . MET A 1 95 ? 1.175 3.153 18.635 1.00 67.81 95 MET A C 1
ATOM 724 O O . MET A 1 95 ? 0.429 2.408 19.284 1.00 67.81 95 MET A O 1
ATOM 728 N N . PRO A 1 96 ? 0.699 4.011 17.713 1.00 72.38 96 PRO A N 1
ATOM 729 C CA . PRO A 1 96 ? -0.724 4.139 17.438 1.00 72.38 96 PRO A CA 1
ATOM 730 C C . PRO A 1 96 ? -1.308 2.824 16.898 1.00 72.38 96 PRO A C 1
ATOM 732 O O . PRO A 1 96 ? -0.614 1.983 16.320 1.00 72.38 96 PRO A O 1
ATOM 735 N N . GLN A 1 97 ? -2.612 2.625 17.112 1.00 76.62 97 GLN A N 1
ATOM 736 C CA . GLN A 1 97 ? -3.315 1.431 16.629 1.00 76.62 97 GLN A CA 1
ATOM 737 C C . GLN A 1 97 ? -3.460 1.429 15.100 1.00 76.62 97 GLN A C 1
ATOM 739 O O . GLN A 1 97 ? -3.451 0.361 14.486 1.00 76.62 97 GLN A O 1
ATOM 744 N N . VAL A 1 98 ? -3.591 2.613 14.502 1.00 80.31 98 VAL A N 1
ATOM 745 C CA . VAL A 1 98 ? -3.604 2.815 13.054 1.00 80.31 98 VAL A CA 1
ATOM 746 C C . VAL A 1 98 ? -2.275 3.448 12.669 1.00 80.31 98 VAL A C 1
ATOM 748 O O . VAL A 1 98 ? -1.922 4.503 13.193 1.00 80.31 98 VAL A O 1
ATOM 751 N N . LEU A 1 99 ? -1.538 2.779 11.792 1.00 79.56 99 LEU A N 1
ATOM 752 C CA . LEU A 1 99 ? -0.309 3.287 11.204 1.00 79.56 99 LEU A CA 1
ATOM 753 C C . LEU A 1 99 ? -0.656 3.904 9.857 1.00 79.56 99 LEU A C 1
ATOM 755 O O . LEU A 1 99 ? -1.241 3.241 9.000 1.00 79.56 99 LEU A O 1
ATOM 759 N N . GLU A 1 100 ? -0.318 5.176 9.695 1.00 86.00 100 GLU A N 1
ATOM 760 C CA . GLU A 1 100 ? -0.425 5.857 8.414 1.00 86.00 100 GLU A CA 1
ATOM 761 C C . GLU A 1 100 ? 0.905 5.719 7.686 1.00 86.00 100 GLU A C 1
ATOM 763 O O . GLU A 1 100 ? 1.956 6.066 8.223 1.00 86.00 100 GLU A O 1
ATOM 768 N N . ALA A 1 101 ? 0.846 5.168 6.482 1.00 86.44 101 ALA A N 1
ATOM 769 C CA . ALA A 1 101 ? 1.980 5.000 5.600 1.00 86.44 101 ALA A CA 1
ATOM 770 C C . ALA A 1 101 ? 1.774 5.880 4.370 1.00 86.44 101 ALA A C 1
ATOM 772 O O . ALA 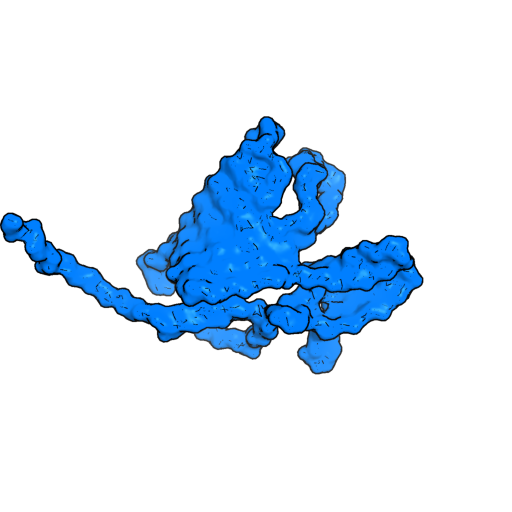A 1 101 ? 0.717 5.853 3.729 1.00 86.44 101 ALA A O 1
ATOM 773 N N . HIS A 1 102 ? 2.803 6.646 4.035 1.00 92.88 102 HIS A N 1
ATOM 774 C CA . HIS A 1 102 ? 2.885 7.363 2.773 1.00 92.88 102 HIS A CA 1
ATOM 775 C C . HIS A 1 102 ? 3.967 6.705 1.926 1.00 92.88 102 HIS A C 1
ATOM 777 O O . HIS A 1 102 ? 5.133 6.673 2.301 1.00 92.88 102 HIS A O 1
ATOM 783 N N . LEU A 1 103 ? 3.553 6.124 0.808 1.00 92.56 103 LEU A N 1
ATOM 784 C CA . LEU A 1 103 ? 4.431 5.522 -0.183 1.00 92.56 103 LEU A CA 1
ATOM 785 C C . LEU A 1 103 ? 4.647 6.526 -1.307 1.00 92.56 103 LEU A C 1
ATOM 787 O O . LEU A 1 103 ? 3.690 7.082 -1.839 1.00 92.56 103 LEU A O 1
ATOM 791 N N . GLU A 1 104 ? 5.892 6.731 -1.683 1.00 95.25 104 GLU A N 1
ATOM 792 C CA . GLU A 1 104 ? 6.319 7.613 -2.754 1.00 95.25 104 GLU A CA 1
ATOM 793 C C . GLU A 1 104 ? 7.150 6.788 -3.737 1.00 95.25 104 GLU A C 1
ATOM 795 O O . GLU A 1 104 ? 8.124 6.158 -3.342 1.00 95.25 104 GLU A O 1
ATOM 800 N N . ASN A 1 105 ? 6.754 6.731 -5.007 1.00 94.69 105 ASN A N 1
ATOM 801 C CA . ASN A 1 105 ? 7.424 5.895 -6.003 1.00 94.69 105 ASN A CA 1
ATOM 802 C C . ASN A 1 105 ? 8.004 6.752 -7.120 1.00 94.69 105 ASN A C 1
ATOM 804 O O . ASN A 1 105 ? 7.278 7.512 -7.760 1.00 94.69 105 ASN A O 1
ATOM 808 N N . PHE A 1 106 ? 9.285 6.547 -7.403 1.00 94.56 106 PHE A N 1
ATOM 809 C CA . PHE A 1 106 ? 10.034 7.128 -8.507 1.00 94.56 106 PHE A CA 1
ATOM 810 C C . PHE A 1 106 ? 10.340 6.025 -9.525 1.00 94.56 106 PHE A C 1
ATOM 812 O O . PHE A 1 106 ? 11.258 5.214 -9.366 1.00 94.56 106 PHE A O 1
ATOM 819 N N . PHE A 1 107 ? 9.538 5.977 -10.583 1.00 93.00 107 PHE A N 1
ATOM 820 C CA . PHE A 1 107 ? 9.708 5.013 -11.659 1.00 93.00 107 PHE A CA 1
ATOM 821 C C . PHE A 1 107 ? 11.022 5.273 -12.422 1.00 93.00 107 PHE A C 1
ATOM 823 O O . PHE A 1 107 ? 11.316 6.432 -12.725 1.00 93.00 107 PHE A O 1
ATOM 830 N N . PRO A 1 108 ? 11.788 4.235 -12.815 1.00 91.56 108 PRO A N 1
ATOM 831 C CA . PRO A 1 108 ? 11.504 2.799 -12.656 1.00 91.56 108 PRO A CA 1
ATOM 832 C C . PRO A 1 108 ? 12.107 2.133 -11.412 1.00 91.56 108 PRO A C 1
ATOM 834 O O . PRO A 1 108 ? 11.840 0.959 -11.181 1.00 91.56 108 PRO A O 1
ATOM 837 N N . PHE A 1 109 ? 12.962 2.818 -10.653 1.00 91.44 109 PHE A N 1
ATOM 838 C CA . PHE A 1 109 ? 13.953 2.124 -9.823 1.00 91.44 109 PHE A CA 1
ATOM 839 C C . PHE A 1 109 ? 13.865 2.414 -8.327 1.00 91.44 109 PHE A C 1
ATOM 841 O O . PHE A 1 109 ? 14.643 1.827 -7.582 1.00 91.44 109 PHE A O 1
ATOM 848 N N . MET A 1 110 ? 12.988 3.302 -7.853 1.00 94.19 110 MET A N 1
ATOM 849 C CA . MET A 1 110 ? 13.002 3.689 -6.442 1.00 94.19 110 MET A CA 1
ATOM 850 C C . MET A 1 110 ? 11.605 3.803 -5.833 1.00 94.19 110 MET A C 1
ATOM 852 O O . MET A 1 110 ? 10.703 4.405 -6.406 1.00 94.19 110 MET A O 1
ATOM 856 N N . GLY A 1 111 ? 11.450 3.254 -4.631 1.00 93.31 111 GLY A N 1
ATOM 857 C CA . GLY A 1 111 ? 10.301 3.459 -3.753 1.00 93.31 111 GLY A CA 1
ATOM 858 C C . GLY A 1 111 ? 10.752 4.062 -2.425 1.00 93.31 111 GLY A C 1
ATOM 859 O O . GLY A 1 111 ? 11.873 3.830 -1.978 1.00 93.31 111 GLY A O 1
ATOM 860 N N . MET A 1 112 ? 9.901 4.850 -1.786 1.00 94.62 112 MET A N 1
ATOM 861 C CA . MET A 1 112 ? 10.154 5.438 -0.479 1.00 94.62 112 MET A CA 1
ATOM 862 C C . MET A 1 112 ? 8.920 5.297 0.403 1.00 94.62 112 MET A C 1
ATOM 864 O O . MET A 1 112 ? 7.818 5.675 0.017 1.00 94.62 112 MET A O 1
ATOM 868 N N . VAL A 1 113 ? 9.108 4.764 1.604 1.00 91.12 113 VAL A N 1
ATOM 869 C CA . VAL A 1 113 ? 8.074 4.666 2.633 1.00 91.12 113 VAL A CA 1
ATOM 870 C C . VAL A 1 113 ? 8.358 5.713 3.696 1.00 91.12 113 VAL A C 1
ATOM 872 O O . VAL A 1 113 ? 9.433 5.730 4.296 1.00 91.12 113 VAL A O 1
ATOM 875 N N . HIS A 1 114 ? 7.379 6.570 3.951 1.00 91.50 114 HIS A N 1
ATOM 876 C CA . HIS A 1 114 ? 7.386 7.533 5.042 1.00 91.50 114 HIS A CA 1
ATOM 877 C C . HIS A 1 114 ? 6.484 7.003 6.156 1.00 91.50 114 HIS A C 1
ATOM 879 O O . HIS A 1 114 ? 5.296 6.735 5.946 1.00 91.50 114 HIS A O 1
ATOM 885 N N . GLY A 1 115 ? 7.065 6.841 7.341 1.00 84.94 115 GLY A N 1
ATOM 886 C CA . GLY A 1 115 ? 6.371 6.453 8.560 1.00 84.94 115 GLY A CA 1
ATOM 887 C C . GLY A 1 115 ? 6.561 7.522 9.625 1.00 84.94 115 GLY A C 1
ATOM 888 O O . GLY A 1 115 ? 7.678 7.770 10.070 1.00 84.94 115 GLY A O 1
ATOM 889 N N . GLU A 1 116 ? 5.472 8.140 10.067 1.00 83.69 116 GLU A N 1
ATOM 890 C CA . GLU A 1 116 ? 5.510 9.183 11.091 1.00 83.69 116 GLU A CA 1
ATOM 891 C C . GLU A 1 116 ? 4.841 8.699 12.378 1.00 83.69 116 GLU A C 1
ATOM 893 O O . GLU A 1 116 ? 3.770 8.087 12.368 1.00 83.69 116 GLU A O 1
ATOM 898 N N . SER A 1 117 ? 5.478 8.969 13.516 1.00 76.00 117 SER A N 1
ATOM 899 C CA . SER A 1 117 ? 4.923 8.677 14.835 1.00 76.00 117 SER A CA 1
ATOM 900 C C . SER A 1 117 ? 5.387 9.711 15.866 1.00 76.00 117 SER A C 1
ATOM 902 O O . SER A 1 117 ? 6.419 10.359 15.673 1.00 76.00 117 SER A O 1
ATOM 904 N N . PRO A 1 118 ? 4.703 9.828 17.018 1.00 77.31 118 PRO A N 1
ATOM 905 C CA . PRO A 1 118 ? 5.143 10.729 18.084 1.00 77.31 118 PRO A CA 1
ATOM 906 C C . PRO A 1 118 ? 6.562 10.442 18.606 1.00 77.31 118 PRO A C 1
ATOM 908 O O . PRO A 1 118 ? 7.233 11.345 19.097 1.00 77.31 118 PRO A O 1
ATOM 911 N N . LEU A 1 119 ? 7.036 9.193 18.509 1.00 76.38 119 LEU A N 1
ATOM 912 C CA . LEU A 1 119 ? 8.349 8.789 19.022 1.00 76.38 119 LEU A CA 1
ATOM 913 C C . LEU A 1 119 ? 9.479 8.934 18.000 1.00 76.38 119 LEU A C 1
ATOM 9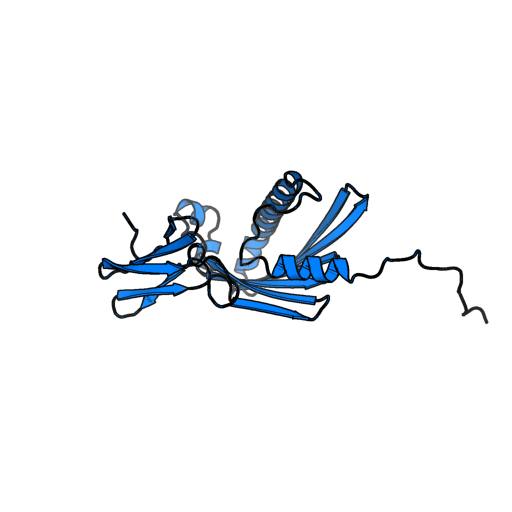15 O O . LEU A 1 119 ? 10.618 9.227 18.378 1.00 76.38 119 LEU A O 1
ATOM 919 N N . LEU A 1 120 ? 9.187 8.672 16.727 1.00 80.69 120 LEU A N 1
ATOM 920 C CA . LEU A 1 120 ? 10.170 8.665 15.651 1.00 80.69 120 LEU A CA 1
ATOM 921 C C . LEU A 1 120 ? 9.535 8.974 14.297 1.00 80.69 120 LEU A C 1
ATOM 923 O O . LEU A 1 120 ? 8.379 8.619 14.055 1.00 80.69 120 LEU A O 1
ATOM 927 N N . SER A 1 121 ? 10.349 9.545 13.418 1.00 86.56 121 SER A N 1
ATOM 928 C CA . SER A 1 121 ? 10.099 9.641 11.980 1.00 86.56 121 SER A CA 1
ATOM 929 C C . SER A 1 121 ? 11.009 8.653 11.255 1.00 86.56 121 SER A C 1
ATOM 931 O O . SER A 1 121 ? 12.208 8.569 11.546 1.00 86.56 121 SER A O 1
ATOM 933 N N . LEU A 1 122 ? 10.439 7.900 10.324 1.00 86.38 122 LEU A N 1
ATOM 934 C CA . LEU A 1 122 ? 11.087 6.861 9.538 1.00 86.38 122 LEU A CA 1
ATOM 935 C C . LEU A 1 122 ? 10.950 7.200 8.055 1.00 86.38 122 LEU A C 1
ATOM 937 O O . LEU A 1 122 ? 9.846 7.444 7.573 1.00 86.38 122 LEU A O 1
ATOM 941 N N . LYS A 1 123 ? 12.066 7.151 7.330 1.00 90.88 123 LYS A N 1
ATOM 942 C CA . LYS A 1 123 ? 12.072 7.103 5.869 1.00 90.88 123 LYS A CA 1
ATOM 943 C C . LYS A 1 123 ? 12.854 5.892 5.413 1.00 90.88 123 LYS A C 1
ATOM 945 O O . LYS A 1 123 ? 14.021 5.743 5.769 1.00 90.88 123 LYS A O 1
ATOM 950 N N . GLU A 1 124 ? 12.215 5.042 4.635 1.00 90.38 124 GLU A N 1
ATOM 951 C CA . GLU A 1 124 ? 12.817 3.833 4.098 1.00 90.38 124 GLU A CA 1
ATOM 952 C C . GLU A 1 124 ? 12.834 3.926 2.577 1.00 90.38 124 GLU A C 1
ATOM 954 O O . GLU A 1 124 ? 11.787 4.007 1.946 1.00 90.38 124 GLU A O 1
ATOM 959 N N . CYS A 1 125 ? 14.025 3.960 1.995 1.00 92.81 125 CYS A N 1
ATOM 960 C CA . CYS A 1 125 ? 14.244 4.073 0.563 1.00 92.81 125 CYS A CA 1
ATOM 961 C C . CYS A 1 125 ? 14.647 2.710 0.005 1.00 92.81 125 CYS A C 1
ATOM 963 O O . CYS A 1 125 ? 15.657 2.146 0.423 1.00 92.81 125 CYS A O 1
ATOM 965 N N . HIS A 1 126 ? 13.890 2.221 -0.965 1.00 91.69 126 HIS A N 1
ATOM 966 C CA . HIS A 1 126 ? 14.143 0.991 -1.699 1.00 91.69 126 HIS A CA 1
ATOM 967 C C . HIS A 1 126 ? 14.638 1.348 -3.092 1.00 91.69 126 HIS A C 1
ATOM 969 O O . HIS A 1 126 ? 13.968 2.091 -3.805 1.00 91.69 126 HIS A O 1
ATOM 975 N N . PHE A 1 127 ? 15.791 0.818 -3.485 1.00 93.44 127 PHE A N 1
ATOM 976 C CA . PHE A 1 127 ? 16.343 0.963 -4.829 1.00 93.44 127 PHE A CA 1
ATOM 977 C C . PHE A 1 127 ? 16.397 -0.401 -5.503 1.00 93.44 127 PHE A C 1
ATOM 979 O O . PHE A 1 127 ? 17.013 -1.321 -4.971 1.00 93.44 127 PHE A O 1
ATOM 986 N N . TYR A 1 128 ? 15.795 -0.512 -6.678 1.00 89.94 128 TYR A N 1
ATOM 987 C CA . TYR A 1 128 ? 15.698 -1.724 -7.479 1.00 89.94 128 TYR A CA 1
ATOM 988 C C . TYR A 1 128 ? 16.615 -1.587 -8.697 1.00 89.94 128 TYR A C 1
ATOM 990 O O . TYR A 1 128 ? 16.301 -0.864 -9.642 1.00 89.94 128 TYR A O 1
ATOM 998 N N . LEU A 1 129 ? 17.763 -2.265 -8.672 1.00 91.81 129 LEU A N 1
ATOM 999 C CA . LEU A 1 129 ? 18.743 -2.234 -9.755 1.00 91.81 129 LEU A CA 1
ATOM 1000 C C . LEU A 1 129 ? 18.735 -3.575 -10.507 1.00 91.81 129 LEU A C 1
ATOM 1002 O O . LEU A 1 129 ? 19.099 -4.590 -9.911 1.00 91.81 129 LEU A O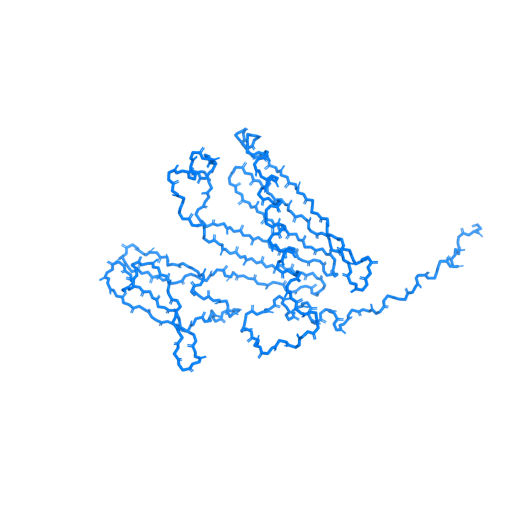 1
ATOM 1006 N N . PRO A 1 130 ? 18.344 -3.619 -11.790 1.00 89.19 130 PRO A N 1
ATOM 1007 C CA . PRO A 1 130 ? 18.488 -4.831 -12.590 1.00 89.19 130 PRO A CA 1
ATOM 1008 C C . PRO A 1 130 ? 19.975 -5.100 -12.872 1.00 89.19 130 PRO A C 1
ATOM 1010 O O . PRO A 1 130 ? 20.671 -4.234 -13.398 1.00 89.19 130 PRO A O 1
ATOM 1013 N N . GLU A 1 131 ? 20.464 -6.293 -12.527 1.00 90.69 131 GLU A N 1
ATOM 1014 C CA . GLU A 1 131 ? 21.843 -6.730 -12.822 1.00 90.69 131 GLU A CA 1
ATOM 1015 C C . GLU A 1 131 ? 21.902 -7.619 -14.071 1.00 90.69 131 GLU A C 1
ATOM 1017 O O . GLU A 1 131 ? 22.899 -7.636 -14.788 1.00 90.69 131 GLU A O 1
ATOM 1022 N N . SER A 1 132 ? 20.826 -8.361 -14.335 1.00 88.81 132 SER A N 1
ATOM 1023 C CA . SER A 1 132 ? 20.612 -9.151 -15.550 1.00 88.81 132 SER A CA 1
ATOM 1024 C C . SER A 1 132 ? 19.111 -9.336 -15.790 1.00 88.81 132 SER A C 1
ATOM 1026 O O . SER A 1 132 ? 18.290 -8.899 -14.985 1.00 88.81 132 SER A O 1
ATOM 1028 N N . GLU A 1 133 ? 18.734 -10.040 -16.857 1.00 83.44 133 GLU A N 1
ATOM 1029 C CA . GLU A 1 133 ? 17.328 -10.372 -17.142 1.00 83.44 133 GLU A CA 1
ATOM 1030 C C . GLU A 1 133 ? 16.650 -11.199 -16.035 1.00 83.44 133 GLU A C 1
ATOM 1032 O O . GLU A 1 133 ? 15.427 -11.201 -15.925 1.00 83.44 133 GLU A O 1
ATOM 1037 N N . THR A 1 134 ? 17.430 -11.906 -15.211 1.00 83.88 134 THR A N 1
ATOM 1038 C CA . THR A 1 134 ? 16.919 -12.829 -14.184 1.00 83.88 134 THR A CA 1
ATOM 1039 C C . THR A 1 134 ? 17.315 -12.446 -12.762 1.00 83.88 134 THR A C 1
ATOM 1041 O O . THR A 1 134 ? 16.903 -13.115 -11.817 1.00 83.88 134 THR A O 1
ATOM 1044 N N . HIS A 1 135 ? 18.105 -11.381 -12.591 1.00 86.75 135 HIS A N 1
ATOM 1045 C CA . HIS A 1 135 ? 18.621 -10.971 -11.288 1.00 86.75 135 HIS A CA 1
ATOM 1046 C C . HIS A 1 135 ? 18.535 -9.460 -11.115 1.00 86.75 135 HIS A C 1
ATOM 1048 O O . HIS A 1 135 ? 19.034 -8.696 -11.941 1.00 86.75 135 HIS A O 1
ATOM 1054 N N . SER A 1 136 ? 17.978 -9.050 -9.980 1.00 87.81 136 SER A N 1
ATOM 1055 C CA . SER A 1 136 ? 17.962 -7.666 -9.523 1.00 87.81 136 SER A CA 1
ATOM 1056 C C . SER A 1 136 ? 18.586 -7.586 -8.143 1.00 87.81 136 SER A C 1
ATOM 1058 O O . SER A 1 136 ? 18.390 -8.467 -7.304 1.00 87.81 136 SER A O 1
ATOM 1060 N N . ARG A 1 137 ? 19.298 -6.496 -7.888 1.00 90.31 137 ARG A N 1
ATOM 1061 C CA . ARG A 1 137 ? 19.796 -6.147 -6.567 1.00 90.31 137 ARG A CA 1
ATOM 1062 C C . ARG A 1 137 ? 18.911 -5.071 -5.964 1.00 90.31 137 ARG A C 1
ATOM 1064 O O . ARG A 1 137 ? 18.647 -4.050 -6.597 1.00 90.31 137 ARG A O 1
ATOM 1071 N N . VAL A 1 138 ? 18.470 -5.306 -4.733 1.00 88.31 138 VAL A N 1
ATOM 1072 C CA . VAL A 1 138 ? 17.663 -4.349 -3.977 1.00 88.31 138 VAL A CA 1
ATOM 1073 C C . VAL A 1 138 ? 18.503 -3.765 -2.853 1.00 88.31 138 VAL A C 1
ATOM 1075 O O . VAL A 1 138 ? 19.068 -4.507 -2.051 1.00 88.31 138 VAL A O 1
ATOM 1078 N N . TYR A 1 139 ? 18.590 -2.440 -2.799 1.00 90.44 139 TYR A N 1
ATOM 1079 C CA . TYR A 1 139 ? 19.217 -1.723 -1.693 1.00 90.44 139 TYR A CA 1
ATOM 1080 C C . TYR A 1 139 ? 18.139 -1.054 -0.851 1.00 90.44 139 TYR A C 1
ATOM 1082 O O . TYR A 1 139 ? 17.327 -0.297 -1.379 1.00 90.44 139 TYR A O 1
ATOM 1090 N N . VAL A 1 140 ? 18.163 -1.297 0.459 1.00 88.69 140 VAL A N 1
ATOM 1091 C CA . VAL A 1 140 ? 17.250 -0.663 1.414 1.00 88.69 140 VAL A CA 1
ATOM 1092 C C . VAL A 1 140 ? 18.054 0.273 2.312 1.00 88.69 140 VAL A C 1
ATOM 1094 O O . VAL A 1 140 ? 18.948 -0.158 3.041 1.00 88.69 140 VAL A O 1
ATOM 1097 N N . LEU A 1 141 ? 17.754 1.570 2.243 1.00 90.19 141 LEU A N 1
ATOM 1098 C CA . LEU A 1 141 ? 18.345 2.601 3.092 1.00 90.19 141 LEU A CA 1
ATOM 1099 C C . LEU A 1 141 ? 17.292 3.138 4.051 1.00 90.19 141 LEU A C 1
ATOM 1101 O O . LEU A 1 141 ? 16.265 3.660 3.632 1.00 90.19 141 LEU A O 1
ATOM 1105 N N . MET A 1 142 ? 17.576 3.059 5.347 1.00 86.19 142 MET A N 1
ATOM 1106 C CA . MET A 1 142 ? 16.656 3.496 6.387 1.00 86.19 142 MET A CA 1
ATOM 1107 C C . MET A 1 142 ? 17.209 4.711 7.133 1.00 86.19 142 MET A C 1
ATOM 1109 O O . MET A 1 142 ? 18.267 4.651 7.763 1.00 86.19 142 MET A O 1
ATOM 1113 N N . PHE A 1 143 ? 16.445 5.798 7.122 1.00 88.19 143 PHE A N 1
ATOM 1114 C CA . PHE A 1 143 ? 16.704 7.015 7.877 1.00 88.19 143 PHE A CA 1
ATOM 1115 C C . PHE A 1 143 ? 15.713 7.112 9.029 1.00 88.19 143 PHE A C 1
ATOM 1117 O O . PHE A 1 143 ? 14.500 7.069 8.834 1.00 88.19 143 PHE A O 1
ATOM 1124 N N . VAL A 1 144 ? 16.235 7.256 10.244 1.00 84.50 144 VAL A N 1
ATOM 1125 C CA . VAL A 1 144 ? 15.421 7.336 11.458 1.00 84.50 144 VAL A CA 1
ATOM 1126 C C . VAL A 1 144 ? 15.774 8.607 12.199 1.00 84.50 144 VAL A C 1
ATOM 1128 O O . VAL A 1 144 ? 16.932 8.812 12.570 1.00 84.50 144 VAL A O 1
ATOM 1131 N N . LYS A 1 145 ? 14.765 9.431 12.468 1.00 86.25 145 LYS A N 1
ATOM 1132 C CA . LYS A 1 145 ? 14.871 10.575 13.365 1.00 86.25 145 LYS A CA 1
ATOM 1133 C C . LYS A 1 145 ? 14.125 10.253 14.654 1.00 86.25 145 LYS A C 1
ATOM 1135 O O . LYS A 1 145 ? 12.906 10.121 14.662 1.00 86.25 145 LYS A O 1
ATOM 1140 N N . ALA A 1 146 ? 14.872 10.100 15.742 1.00 83.62 146 ALA A N 1
ATOM 1141 C CA . ALA A 1 146 ? 14.310 9.949 17.076 1.00 83.62 146 ALA A CA 1
ATOM 1142 C C . ALA A 1 146 ? 13.803 11.306 17.578 1.00 83.62 146 ALA A C 1
ATOM 1144 O O . ALA A 1 146 ? 14.578 12.257 17.656 1.00 83.62 146 ALA A O 1
ATOM 1145 N N . ASN A 1 147 ? 12.526 11.379 17.952 1.00 81.75 147 ASN A N 1
ATOM 1146 C CA . ASN A 1 147 ? 11.944 12.570 18.576 1.00 81.75 147 ASN A CA 1
ATOM 1147 C C . ASN A 1 147 ? 11.958 12.469 20.116 1.00 81.75 147 ASN A C 1
ATOM 1149 O O . ASN A 1 147 ? 11.736 13.462 20.801 1.00 81.75 147 ASN A O 1
ATOM 1153 N N . HIS A 1 148 ? 12.252 11.282 20.670 1.00 77.31 148 HIS A N 1
ATOM 1154 C CA . HIS A 1 148 ? 12.306 11.024 22.111 1.00 77.31 148 HIS A CA 1
ATOM 1155 C C . HIS A 1 148 ? 13.508 10.131 22.500 1.00 77.31 148 HIS A C 1
ATOM 1157 O O . HIS A 1 148 ? 13.819 9.198 21.755 1.00 77.31 148 HIS A O 1
ATOM 1163 N N . PRO A 1 149 ? 14.141 10.312 23.682 1.00 72.88 149 PRO A N 1
ATOM 1164 C CA . PRO A 1 149 ? 15.307 9.524 24.115 1.00 72.88 149 PRO A CA 1
ATOM 1165 C C . PRO A 1 149 ? 15.100 8.001 24.100 1.00 72.88 149 PRO A C 1
ATOM 1167 O O . PRO A 1 149 ? 16.006 7.248 23.746 1.00 72.88 149 PRO A O 1
ATOM 1170 N N . ILE A 1 150 ? 13.883 7.540 24.415 1.00 72.50 150 ILE A N 1
ATOM 1171 C CA . ILE A 1 150 ? 13.511 6.109 24.396 1.00 72.50 150 ILE A CA 1
ATOM 1172 C C . ILE A 1 150 ? 13.661 5.493 22.993 1.00 72.50 150 ILE A C 1
ATOM 1174 O O . ILE A 1 150 ? 13.939 4.300 22.873 1.00 72.50 150 ILE A O 1
ATOM 1178 N N . ALA A 1 151 ? 13.551 6.281 21.919 1.00 67.38 151 ALA A N 1
ATOM 1179 C CA . ALA A 1 151 ? 13.676 5.768 20.556 1.00 67.38 151 ALA A CA 1
ATOM 1180 C C . ALA A 1 151 ? 15.078 5.194 20.262 1.00 67.38 151 ALA A C 1
ATOM 1182 O O . ALA A 1 151 ? 15.202 4.265 19.460 1.00 67.38 151 ALA A O 1
ATOM 1183 N N . HIS A 1 152 ? 16.127 5.650 20.964 1.00 68.75 152 HIS A N 1
ATOM 1184 C CA . HIS A 1 152 ? 17.470 5.074 20.832 1.00 68.75 152 HIS A CA 1
ATOM 1185 C C . HIS A 1 152 ? 17.543 3.615 21.299 1.00 68.75 152 HIS A C 1
ATOM 1187 O O . HIS A 1 152 ? 18.285 2.830 20.706 1.00 68.75 152 HIS A O 1
ATOM 1193 N N . ALA A 1 153 ? 16.733 3.221 22.288 1.00 66.94 153 ALA A N 1
ATOM 1194 C CA . ALA A 1 153 ? 16.667 1.839 22.765 1.00 66.94 153 ALA A CA 1
ATOM 1195 C C . ALA A 1 153 ? 15.983 0.896 21.756 1.00 66.94 153 ALA A C 1
ATOM 1197 O O . ALA A 1 153 ? 16.242 -0.306 21.749 1.00 66.94 153 ALA A O 1
ATOM 1198 N N . ILE A 1 154 ? 15.140 1.436 20.869 1.00 67.56 154 ILE A N 1
ATOM 1199 C CA . ILE A 1 154 ? 14.359 0.664 19.889 1.00 67.56 154 ILE A CA 1
ATOM 1200 C C . ILE A 1 154 ? 15.134 0.480 18.571 1.00 67.56 154 ILE A C 1
ATOM 1202 O O . ILE A 1 154 ? 14.857 -0.451 17.812 1.00 67.56 154 ILE A O 1
ATOM 1206 N N . LYS A 1 155 ? 16.168 1.299 18.317 1.00 67.81 155 LYS A N 1
ATOM 1207 C CA . LYS A 1 155 ? 16.930 1.330 17.053 1.00 67.81 155 LYS A CA 1
ATOM 1208 C C . LYS A 1 155 ? 17.422 -0.048 16.587 1.00 67.81 155 LYS A C 1
ATOM 1210 O O . LYS A 1 155 ? 17.317 -0.360 15.405 1.00 67.81 155 LYS A O 1
ATOM 1215 N N . ARG A 1 156 ? 17.931 -0.888 17.499 1.00 66.81 156 ARG A N 1
ATOM 1216 C CA . ARG A 1 156 ? 18.454 -2.227 17.155 1.00 66.81 156 ARG A CA 1
ATOM 1217 C C . ARG A 1 156 ? 17.353 -3.198 16.718 1.00 66.81 156 ARG A C 1
ATOM 1219 O O . ARG A 1 156 ? 17.584 -4.024 15.844 1.00 66.81 156 ARG A O 1
ATOM 1226 N N . ASN A 1 157 ? 16.158 -3.072 17.291 1.00 69.50 157 ASN A N 1
ATOM 1227 C CA . ASN A 1 157 ? 15.012 -3.909 16.936 1.00 69.50 157 ASN A CA 1
ATOM 1228 C C . ASN A 1 157 ? 14.371 -3.474 15.614 1.00 69.50 157 ASN A C 1
ATOM 1230 O O . ASN A 1 157 ? 13.794 -4.305 14.919 1.00 69.50 157 ASN A O 1
ATOM 1234 N N . LEU A 1 158 ? 14.498 -2.194 15.253 1.00 69.81 158 LEU A N 1
ATOM 1235 C CA . LEU A 1 158 ? 13.933 -1.650 14.021 1.00 69.81 158 LEU A CA 1
ATOM 1236 C C . LEU A 1 158 ? 14.614 -2.220 12.768 1.00 69.81 158 LEU A C 1
ATOM 1238 O O . LEU A 1 158 ? 13.921 -2.653 11.856 1.00 69.81 158 LEU A O 1
ATOM 1242 N N . LEU A 1 159 ? 15.951 -2.302 12.755 1.00 71.31 159 LEU A N 1
ATOM 1243 C CA . LEU A 1 159 ? 16.700 -2.890 11.632 1.00 71.31 159 LEU A CA 1
ATOM 1244 C C . LEU A 1 159 ? 16.303 -4.347 11.369 1.00 71.31 159 LEU A C 1
ATOM 1246 O O . LEU A 1 159 ? 16.084 -4.731 10.226 1.00 71.31 159 LEU A O 1
ATOM 1250 N N . ARG A 1 160 ? 16.137 -5.136 12.435 1.00 71.75 160 ARG A N 1
ATOM 1251 C CA . ARG A 1 160 ? 15.699 -6.533 12.329 1.00 71.75 160 ARG A CA 1
ATOM 1252 C C . ARG A 1 160 ? 14.277 -6.662 11.779 1.00 71.75 160 ARG A C 1
ATOM 1254 O O . ARG A 1 160 ? 13.965 -7.630 11.101 1.00 71.75 160 ARG A O 1
ATOM 1261 N N . LEU A 1 161 ? 13.395 -5.716 12.097 1.00 70.50 161 LEU A N 1
ATOM 1262 C CA . LEU A 1 161 ? 12.030 -5.726 11.574 1.00 70.50 161 LEU A CA 1
ATOM 1263 C C . LEU A 1 161 ? 12.018 -5.465 10.063 1.00 70.50 161 LEU A C 1
ATOM 1265 O O . LEU A 1 161 ? 11.305 -6.159 9.346 1.00 70.50 161 LEU A O 1
ATOM 1269 N N . VAL A 1 162 ? 12.835 -4.521 9.592 1.00 71.25 162 VAL A N 1
ATOM 1270 C CA . VAL A 1 162 ? 12.986 -4.221 8.158 1.00 71.25 162 VAL A CA 1
ATOM 1271 C C . VAL A 1 162 ? 13.560 -5.410 7.394 1.00 71.25 162 VAL A C 1
ATOM 1273 O O . VAL A 1 162 ? 13.040 -5.762 6.339 1.00 71.25 162 VAL A O 1
ATOM 1276 N N . GLU A 1 163 ? 14.580 -6.070 7.946 1.00 77.50 163 GLU A N 1
ATOM 1277 C CA . GLU A 1 163 ? 15.147 -7.301 7.381 1.00 77.50 163 GLU A CA 1
ATOM 1278 C C . GLU A 1 163 ? 14.062 -8.367 7.166 1.00 77.50 163 GLU A C 1
ATOM 1280 O O . GLU A 1 163 ? 13.892 -8.855 6.053 1.00 77.50 163 GLU A O 1
ATOM 1285 N N . VAL A 1 164 ? 13.241 -8.637 8.187 1.00 77.25 164 VAL A N 1
ATOM 1286 C CA . VAL A 1 164 ? 12.144 -9.616 8.100 1.00 77.25 164 VAL A CA 1
ATOM 1287 C C . VAL A 1 164 ? 11.119 -9.253 7.021 1.00 77.25 164 VAL A C 1
ATOM 1289 O O . VAL A 1 164 ? 10.644 -10.139 6.314 1.00 77.25 164 VAL A O 1
ATOM 1292 N N . VAL A 1 165 ? 10.749 -7.975 6.891 1.00 73.81 165 VAL A N 1
ATOM 1293 C CA . VAL A 1 165 ? 9.801 -7.529 5.851 1.00 73.81 165 VAL A CA 1
ATOM 1294 C C . VAL A 1 165 ? 10.420 -7.679 4.460 1.00 73.81 165 VAL A C 1
ATOM 1296 O O . VAL A 1 165 ? 9.787 -8.217 3.556 1.00 73.81 165 VAL A O 1
ATOM 1299 N N . THR A 1 166 ? 11.688 -7.297 4.311 1.00 77.44 166 THR A N 1
ATOM 1300 C CA . THR A 1 166 ? 12.413 -7.389 3.037 1.00 77.44 166 THR A CA 1
ATOM 1301 C C . THR A 1 166 ? 12.565 -8.845 2.588 1.00 77.44 166 THR A C 1
ATOM 1303 O O . THR A 1 166 ? 12.364 -9.159 1.416 1.00 77.44 166 THR A O 1
ATOM 1306 N N . GLU A 1 167 ? 12.860 -9.760 3.515 1.00 82.31 167 GLU A N 1
ATOM 1307 C CA . GLU A 1 167 ? 12.917 -11.200 3.243 1.00 82.31 167 GLU A CA 1
ATOM 1308 C C . GLU A 1 167 ? 11.559 -11.768 2.810 1.00 82.31 167 GLU A C 1
ATOM 1310 O O . GLU A 1 167 ? 11.501 -12.596 1.899 1.00 82.31 167 GLU A O 1
ATOM 1315 N N . GLN A 1 168 ? 10.460 -11.323 3.428 1.00 81.62 168 GLN A N 1
ATOM 1316 C CA . GLN A 1 168 ? 9.107 -11.740 3.046 1.00 81.62 168 GLN A CA 1
ATOM 1317 C C . GLN A 1 168 ? 8.750 -11.289 1.628 1.00 81.62 168 GLN A C 1
ATOM 1319 O O . GLN A 1 168 ? 8.201 -12.081 0.850 1.00 81.62 168 GLN A O 1
ATOM 1324 N N . ASP A 1 169 ? 9.089 -10.050 1.278 1.00 83.06 169 ASP A N 1
ATOM 1325 C CA . ASP A 1 169 ? 8.839 -9.499 -0.052 1.00 83.06 169 ASP A CA 1
ATOM 1326 C C . ASP A 1 169 ? 9.696 -10.208 -1.105 1.00 83.06 169 ASP A C 1
ATOM 1328 O O . ASP A 1 169 ? 9.169 -10.677 -2.118 1.00 83.06 169 ASP A O 1
ATOM 1332 N N . ALA A 1 170 ? 10.993 -10.393 -0.836 1.00 82.88 170 ALA A N 1
ATOM 1333 C CA . ALA A 1 170 ? 11.899 -11.128 -1.718 1.00 82.88 170 ALA A CA 1
ATOM 1334 C C . ALA A 1 170 ? 11.439 -12.579 -1.933 1.00 82.88 170 ALA A C 1
ATOM 1336 O O . ALA A 1 170 ? 11.394 -13.063 -3.068 1.00 82.88 170 ALA A O 1
ATOM 1337 N N . TYR A 1 171 ? 11.031 -13.265 -0.858 1.00 85.56 171 TYR A N 1
ATOM 1338 C CA . TYR A 1 171 ? 10.472 -14.610 -0.949 1.00 85.56 171 TYR A CA 1
ATOM 1339 C C . TYR A 1 171 ? 9.205 -14.628 -1.806 1.00 85.56 171 TYR A C 1
ATOM 1341 O O . TYR A 1 171 ? 9.079 -15.481 -2.684 1.00 85.56 171 TYR A O 1
ATOM 1349 N N . THR A 1 172 ? 8.293 -13.676 -1.606 1.00 84.00 172 THR A N 1
ATOM 1350 C CA . THR A 1 172 ? 7.057 -13.586 -2.392 1.00 84.00 172 THR A CA 1
ATOM 1351 C C . THR A 1 172 ? 7.364 -13.385 -3.872 1.00 84.00 172 THR A C 1
ATOM 1353 O O . THR A 1 172 ? 6.878 -14.161 -4.693 1.00 84.00 172 THR A O 1
ATOM 1356 N N . LEU A 1 173 ? 8.232 -12.427 -4.215 1.00 80.88 173 LEU A N 1
ATOM 1357 C CA . LEU A 1 173 ? 8.653 -12.165 -5.595 1.00 80.88 173 LEU A CA 1
ATOM 1358 C C . LEU A 1 173 ? 9.300 -13.395 -6.249 1.00 80.88 173 LEU A C 1
ATOM 1360 O O . LEU A 1 173 ? 9.005 -13.687 -7.405 1.00 80.88 173 LEU A O 1
ATOM 1364 N N . SER A 1 174 ? 10.093 -14.173 -5.501 1.00 80.06 174 SER A N 1
ATOM 1365 C CA . SER A 1 174 ? 10.726 -15.407 -6.005 1.00 80.06 174 SER A CA 1
ATOM 1366 C C . SER A 1 174 ? 9.735 -16.507 -6.409 1.00 80.06 174 SER A C 1
ATOM 1368 O O . SER A 1 174 ? 10.103 -17.459 -7.098 1.00 80.06 174 SER A O 1
ATOM 1370 N N . LYS A 1 175 ? 8.479 -16.409 -5.958 1.00 83.38 175 LYS A N 1
ATOM 1371 C CA . LYS A 1 175 ? 7.408 -17.369 -6.256 1.00 83.38 175 LYS A CA 1
ATOM 1372 C C . LYS A 1 175 ? 6.463 -16.888 -7.354 1.00 83.38 175 LYS A C 1
ATOM 1374 O O . LYS A 1 175 ? 5.585 -17.649 -7.756 1.00 83.38 175 LYS A O 1
ATOM 1379 N N . ILE A 1 176 ? 6.610 -15.651 -7.828 1.00 78.56 176 ILE A N 1
ATOM 1380 C CA . ILE A 1 176 ? 5.769 -15.115 -8.897 1.00 78.56 176 ILE A CA 1
ATOM 1381 C C . ILE A 1 176 ? 6.309 -15.608 -10.240 1.00 78.56 176 ILE A C 1
ATOM 1383 O O . ILE A 1 176 ? 7.498 -15.502 -10.531 1.00 78.56 176 ILE A O 1
ATOM 1387 N N . TYR A 1 177 ? 5.420 -16.131 -11.083 1.00 66.94 177 TYR A N 1
ATOM 1388 C CA . TYR A 1 177 ? 5.763 -16.477 -12.457 1.00 66.94 177 TYR A CA 1
ATOM 1389 C C . TYR A 1 177 ? 5.935 -15.202 -13.287 1.00 66.94 177 TYR A C 1
ATOM 1391 O O . TYR A 1 177 ? 4.982 -14.448 -13.506 1.00 66.94 177 TYR A O 1
ATOM 1399 N N . VAL A 1 178 ? 7.160 -14.965 -13.753 1.00 66.62 178 VAL A N 1
ATOM 1400 C CA . VAL A 1 178 ? 7.514 -13.796 -14.567 1.00 66.62 178 VAL A CA 1
ATOM 1401 C C . VAL A 1 178 ? 6.686 -13.791 -15.858 1.00 66.62 178 VAL A C 1
ATOM 1403 O O . VAL A 1 178 ? 6.475 -14.837 -16.469 1.00 66.62 178 VAL A O 1
ATOM 1406 N N . ASN A 1 179 ? 6.198 -12.617 -16.269 1.00 63.44 179 ASN A N 1
ATOM 1407 C CA . ASN A 1 179 ? 5.456 -12.397 -17.521 1.00 63.44 179 ASN A CA 1
ATOM 1408 C C . ASN A 1 179 ? 4.176 -13.232 -17.703 1.00 63.44 179 ASN A C 1
ATOM 1410 O O . ASN A 1 179 ? 3.663 -13.338 -18.817 1.00 63.44 179 ASN A O 1
ATOM 1414 N N . THR A 1 180 ? 3.624 -13.805 -16.631 1.00 69.31 180 THR A N 1
ATOM 1415 C CA . THR A 1 180 ? 2.334 -14.494 -16.721 1.00 69.31 180 THR A CA 1
ATOM 1416 C C . THR A 1 180 ? 1.207 -13.460 -16.772 1.00 69.31 180 THR A C 1
ATOM 1418 O O . THR A 1 180 ? 1.136 -12.605 -15.881 1.00 69.31 180 THR A O 1
ATOM 1421 N N . PRO A 1 181 ? 0.312 -13.511 -17.779 1.00 68.69 181 PRO A N 1
ATOM 1422 C CA . PRO A 1 181 ? -0.866 -12.659 -17.804 1.00 68.69 181 PRO A CA 1
ATOM 1423 C C . PRO A 1 181 ? -1.665 -12.858 -16.518 1.00 68.69 181 PRO A C 1
ATOM 1425 O O . PRO A 1 181 ? -1.994 -13.984 -16.144 1.00 68.69 181 PRO A O 1
ATOM 1428 N N . GLN A 1 182 ? -1.990 -11.771 -15.824 1.00 69.25 182 GLN A N 1
ATOM 1429 C CA . GLN A 1 182 ? -2.879 -11.866 -14.675 1.00 69.25 182 GLN A CA 1
ATOM 1430 C C . GLN A 1 182 ? -4.259 -12.334 -15.149 1.00 69.25 182 GLN A C 1
ATOM 1432 O O . GLN A 1 182 ? -4.986 -11.594 -15.806 1.00 69.25 182 GLN A O 1
ATOM 1437 N N . HIS A 1 183 ? -4.634 -13.563 -14.797 1.00 65.62 183 HIS A N 1
ATOM 1438 C CA . HIS A 1 183 ? -5.958 -14.106 -15.116 1.00 65.62 183 HIS A CA 1
ATOM 1439 C C . HIS A 1 183 ? -7.083 -13.440 -14.310 1.00 65.62 183 HIS A C 1
ATOM 1441 O O . HIS A 1 183 ? -8.245 -13.496 -14.706 1.00 65.62 183 HIS A O 1
ATOM 1447 N N . ILE A 1 184 ? -6.744 -12.811 -13.181 1.00 68.69 184 ILE A N 1
ATOM 1448 C CA . ILE A 1 184 ? -7.675 -12.103 -12.304 1.00 68.69 184 ILE A CA 1
ATOM 1449 C C . ILE A 1 184 ? -7.107 -10.707 -12.067 1.00 68.69 184 ILE A C 1
ATOM 1451 O O . ILE A 1 184 ? -6.107 -10.558 -11.367 1.00 68.69 184 ILE A O 1
ATOM 1455 N N . LYS A 1 185 ? -7.756 -9.688 -12.638 1.00 65.12 185 LYS A N 1
ATOM 1456 C CA . LYS A 1 185 ? -7.489 -8.290 -12.295 1.00 65.12 185 LYS A CA 1
ATOM 1457 C C . LYS A 1 185 ? -8.348 -7.921 -11.092 1.00 65.12 185 LYS A C 1
ATOM 1459 O O . LYS A 1 185 ? -9.575 -7.999 -11.158 1.00 65.12 185 LYS A O 1
ATOM 1464 N N . LEU A 1 186 ? -7.714 -7.523 -9.994 1.00 65.75 186 LEU A N 1
ATOM 1465 C CA . LEU A 1 186 ? -8.447 -6.940 -8.876 1.00 65.75 186 LEU A CA 1
ATOM 1466 C C . LEU A 1 186 ? -8.851 -5.503 -9.233 1.00 65.75 186 LEU A C 1
ATOM 1468 O O . LEU A 1 186 ? -8.113 -4.778 -9.898 1.00 65.75 186 LEU A O 1
ATOM 1472 N N . ASN A 1 187 ? -10.020 -5.066 -8.763 1.00 54.50 187 ASN A N 1
ATOM 1473 C CA . ASN A 1 187 ? -10.559 -3.730 -9.056 1.00 54.50 187 ASN A CA 1
ATOM 1474 C C . ASN A 1 187 ? -9.692 -2.572 -8.510 1.00 54.50 187 ASN A C 1
ATOM 1476 O O . ASN A 1 187 ? -9.993 -1.413 -8.768 1.00 54.50 187 ASN A O 1
ATOM 1480 N N . ASN A 1 188 ? -8.654 -2.870 -7.724 1.00 65.56 188 ASN A N 1
ATOM 1481 C CA . ASN A 1 188 ? -7.903 -1.927 -6.898 1.00 65.56 188 ASN A CA 1
ATOM 1482 C C . ASN A 1 188 ? -6.388 -1.943 -7.141 1.00 65.56 188 ASN A C 1
ATOM 1484 O O . ASN A 1 188 ? -5.621 -1.527 -6.276 1.00 65.56 188 ASN A O 1
ATOM 1488 N N . GLU A 1 189 ? -5.945 -2.394 -8.314 1.00 74.31 189 GLU A N 1
ATOM 1489 C CA . GLU A 1 189 ? -4.527 -2.397 -8.687 1.00 74.31 189 GLU A CA 1
ATOM 1490 C C . GLU A 1 189 ? -4.061 -1.073 -9.325 1.00 74.31 189 GLU A C 1
ATOM 1492 O O . GLU A 1 189 ? -3.247 -1.074 -10.244 1.00 74.31 189 GLU A O 1
ATOM 1497 N N . VAL A 1 190 ? -4.554 0.075 -8.855 1.00 82.50 190 VAL A N 1
ATOM 1498 C CA . VAL A 1 190 ? -4.234 1.395 -9.443 1.00 82.50 190 VAL A CA 1
ATOM 1499 C C . VAL A 1 190 ? -2.726 1.671 -9.503 1.00 82.50 190 VAL A C 1
ATOM 1501 O O . VAL A 1 190 ? -2.239 2.229 -10.482 1.00 82.50 190 VAL A O 1
ATOM 1504 N N . GLY A 1 191 ? -1.968 1.196 -8.508 1.00 85.19 191 GLY A N 1
ATOM 1505 C CA . GLY A 1 191 ? -0.505 1.246 -8.524 1.00 85.19 191 GLY A CA 1
ATOM 1506 C C . GLY A 1 191 ? 0.112 0.366 -9.617 1.00 85.19 191 GLY A C 1
ATOM 1507 O O . GLY A 1 191 ? 1.065 0.782 -10.266 1.00 85.19 191 GLY A O 1
ATOM 1508 N N . MET A 1 192 ? -0.454 -0.813 -9.893 1.00 85.69 192 MET A N 1
ATOM 1509 C CA . MET A 1 192 ? 0.015 -1.662 -10.996 1.00 85.69 192 MET A CA 1
ATOM 1510 C C . MET A 1 192 ? -0.346 -1.071 -12.354 1.00 85.69 192 MET A C 1
ATOM 1512 O O . MET A 1 192 ? 0.458 -1.141 -13.278 1.00 85.69 192 MET A O 1
ATOM 1516 N N . ASP A 1 193 ? -1.532 -0.475 -12.485 1.00 87.88 193 ASP A N 1
ATOM 1517 C CA . ASP A 1 193 ? -1.933 0.223 -13.707 1.00 87.88 193 ASP A CA 1
ATOM 1518 C C . ASP A 1 193 ? -0.997 1.412 -13.988 1.00 87.88 193 ASP A C 1
ATOM 1520 O O . ASP A 1 193 ? -0.560 1.590 -15.126 1.00 87.88 193 ASP A O 1
ATOM 1524 N N . TRP A 1 194 ? -0.594 2.150 -12.947 1.00 91.81 194 TRP A N 1
ATOM 1525 C CA . TRP A 1 194 ? 0.438 3.187 -13.029 1.00 91.81 194 TRP A CA 1
ATOM 1526 C C . TRP A 1 194 ? 1.796 2.636 -13.497 1.00 91.81 194 TRP A C 1
ATOM 1528 O O . TRP A 1 194 ? 2.376 3.163 -14.449 1.00 91.81 194 TRP A O 1
ATOM 1538 N N . VAL A 1 195 ? 2.276 1.536 -12.898 1.00 89.56 195 VAL A N 1
ATOM 1539 C CA . VAL A 1 195 ? 3.530 0.869 -13.304 1.00 89.56 195 VAL A CA 1
ATOM 1540 C C . VAL A 1 195 ? 3.472 0.427 -14.771 1.00 89.56 195 VAL A C 1
ATOM 1542 O O . VAL A 1 195 ? 4.384 0.727 -15.540 1.00 89.56 195 VAL A O 1
ATOM 1545 N N . ARG A 1 196 ? 2.391 -0.247 -15.186 1.00 88.12 196 ARG A N 1
ATOM 1546 C CA . ARG A 1 196 ? 2.202 -0.733 -16.566 1.00 88.12 196 ARG A CA 1
ATOM 1547 C C . ARG A 1 196 ? 2.195 0.410 -17.572 1.00 88.12 196 ARG A C 1
ATOM 1549 O O . ARG A 1 196 ? 2.880 0.320 -18.589 1.00 88.12 196 ARG A O 1
ATOM 1556 N N . ARG A 1 197 ? 1.447 1.482 -17.279 1.00 91.69 197 ARG A N 1
ATOM 1557 C CA . ARG A 1 197 ? 1.398 2.692 -18.110 1.00 91.69 197 ARG A CA 1
ATOM 1558 C C . ARG A 1 197 ? 2.800 3.263 -18.300 1.00 91.69 197 ARG A C 1
ATOM 1560 O O . ARG A 1 197 ? 3.186 3.537 -19.430 1.00 91.69 197 ARG A O 1
ATOM 1567 N N . ASN A 1 198 ? 3.557 3.406 -17.211 1.00 92.00 198 ASN A N 1
ATOM 1568 C CA . ASN A 1 198 ? 4.900 3.972 -17.266 1.00 92.00 198 ASN A CA 1
ATOM 1569 C C . ASN A 1 198 ? 5.876 3.087 -18.042 1.00 92.00 198 ASN A C 1
ATOM 1571 O O . ASN A 1 198 ? 6.571 3.630 -18.891 1.00 92.00 198 ASN A O 1
ATOM 1575 N N . TYR A 1 199 ? 5.876 1.761 -17.846 1.00 88.62 199 TYR A N 1
ATOM 1576 C CA . TYR A 1 199 ? 6.693 0.844 -18.657 1.00 88.62 199 TYR A CA 1
ATOM 1577 C C . TYR A 1 199 ? 6.355 0.922 -20.149 1.00 88.62 199 TYR A C 1
ATOM 1579 O O . TYR A 1 199 ? 7.267 0.968 -20.967 1.00 88.62 199 TYR A O 1
ATOM 1587 N N . ALA A 1 200 ? 5.067 0.980 -20.508 1.00 88.94 200 ALA A N 1
ATOM 1588 C CA . ALA A 1 200 ? 4.642 1.066 -21.906 1.00 88.94 200 ALA A CA 1
ATOM 1589 C C . ALA A 1 200 ? 5.121 2.353 -22.601 1.00 88.94 200 ALA A C 1
ATOM 1591 O O . ALA A 1 200 ? 5.356 2.350 -23.807 1.00 88.94 200 ALA A O 1
ATOM 1592 N N . SER A 1 201 ? 5.268 3.447 -21.848 1.00 86.00 201 SER A N 1
ATOM 1593 C CA . SER A 1 201 ? 5.768 4.733 -22.349 1.00 86.00 201 SER A CA 1
ATOM 1594 C C . SER A 1 201 ? 7.247 4.997 -22.045 1.00 86.00 201 SER A C 1
ATOM 1596 O O . SER A 1 201 ? 7.745 6.067 -22.395 1.00 86.00 201 SER A O 1
ATOM 1598 N N . PHE A 1 202 ? 7.942 4.091 -21.348 1.00 84.12 202 PHE A N 1
ATOM 1599 C CA . PHE A 1 202 ? 9.314 4.340 -20.919 1.00 84.12 202 PHE A CA 1
ATOM 1600 C C . PHE A 1 202 ? 10.243 4.238 -22.132 1.00 84.12 202 PHE A C 1
ATOM 1602 O O . PHE A 1 202 ? 10.224 3.219 -22.826 1.00 84.12 202 PHE A O 1
ATOM 1609 N N . PRO A 1 203 ? 11.040 5.278 -22.429 1.00 78.25 203 PRO A N 1
ATOM 1610 C CA . PRO A 1 203 ? 11.894 5.265 -23.604 1.00 78.25 203 PRO A CA 1
ATOM 1611 C C . PRO A 1 203 ? 12.926 4.142 -23.493 1.00 78.25 203 PRO A C 1
ATOM 1613 O O . PRO A 1 203 ? 13.513 3.924 -22.432 1.00 78.25 203 PRO A O 1
ATOM 1616 N N . ALA A 1 204 ? 13.175 3.448 -24.605 1.00 73.25 204 ALA A N 1
ATOM 1617 C CA . ALA A 1 204 ? 14.289 2.517 -24.687 1.00 73.25 204 ALA A CA 1
ATOM 1618 C C . ALA A 1 204 ? 15.593 3.288 -24.432 1.00 73.25 204 ALA A C 1
ATOM 1620 O O . ALA A 1 204 ? 15.918 4.232 -25.156 1.00 73.25 204 ALA A O 1
ATOM 1621 N N . ILE A 1 205 ? 16.322 2.906 -23.381 1.00 66.81 205 ILE A N 1
ATOM 1622 C CA . ILE A 1 205 ? 17.643 3.462 -23.093 1.00 66.81 205 ILE A CA 1
ATOM 1623 C C . ILE A 1 205 ? 18.585 2.927 -24.172 1.00 66.81 205 ILE A C 1
ATOM 1625 O O . ILE A 1 205 ? 18.932 1.749 -24.176 1.00 66.81 205 ILE A O 1
ATOM 1629 N N . VAL A 1 206 ? 18.961 3.787 -25.116 1.00 66.81 206 VAL A N 1
ATOM 1630 C CA . VAL A 1 206 ? 20.068 3.516 -26.039 1.00 66.81 206 VAL A CA 1
ATOM 1631 C C . VAL A 1 206 ? 21.388 3.687 -25.296 1.00 66.81 206 VAL A C 1
ATOM 1633 O O . VAL A 1 206 ? 21.475 4.505 -24.376 1.00 66.81 206 VAL A O 1
ATOM 1636 N N . GLU A 1 207 ? 22.414 2.927 -25.685 1.00 67.75 207 GLU A N 1
ATOM 1637 C CA . GLU A 1 207 ? 23.745 3.079 -25.099 1.00 67.75 207 GLU A CA 1
ATOM 1638 C C . GLU A 1 207 ? 24.180 4.554 -25.151 1.00 67.75 207 GLU A C 1
ATOM 1640 O O . GLU A 1 207 ? 24.133 5.176 -26.223 1.00 67.75 207 GLU A O 1
ATOM 1645 N N . PRO A 1 208 ? 24.572 5.148 -24.009 1.00 64.25 208 PRO A N 1
ATOM 1646 C CA . PRO A 1 208 ? 25.027 6.523 -23.992 1.00 64.25 208 PRO A CA 1
ATOM 1647 C C . PRO A 1 208 ? 26.238 6.671 -24.914 1.00 64.25 208 PRO A C 1
ATOM 1649 O O . PRO A 1 208 ? 27.269 6.023 -24.743 1.00 64.25 208 PRO A O 1
ATOM 1652 N N . ASN A 1 209 ? 26.112 7.541 -25.916 1.00 69.31 209 ASN A N 1
ATOM 1653 C CA . ASN A 1 209 ? 27.197 7.809 -26.845 1.00 69.31 209 ASN A CA 1
ATOM 1654 C C . ASN A 1 209 ? 28.237 8.731 -26.185 1.00 69.31 209 ASN A C 1
ATOM 1656 O O . ASN A 1 209 ? 28.201 9.953 -26.340 1.00 69.31 209 ASN A O 1
ATOM 1660 N N . PHE A 1 210 ? 29.184 8.133 -25.463 1.00 69.81 210 PHE A N 1
ATOM 1661 C CA . PHE A 1 210 ? 30.278 8.843 -24.793 1.00 69.81 210 PHE A CA 1
ATOM 1662 C C . PHE A 1 210 ? 31.340 9.415 -25.752 1.00 69.81 210 PHE A C 1
ATOM 1664 O O . PHE A 1 210 ? 32.279 10.063 -25.299 1.00 69.81 210 PHE A O 1
ATOM 1671 N N . SER A 1 211 ? 31.209 9.231 -27.073 1.00 69.88 211 SER A N 1
ATOM 1672 C CA . SER A 1 211 ? 32.196 9.730 -28.049 1.00 69.88 211 SER A CA 1
ATOM 1673 C C . SER A 1 211 ? 32.115 11.241 -28.323 1.00 69.88 211 SER A C 1
ATOM 1675 O O . SER A 1 211 ? 32.984 11.791 -28.997 1.00 69.88 211 SER A O 1
ATOM 1677 N N . ARG A 1 212 ? 31.112 11.953 -27.786 1.00 55.66 212 ARG A N 1
ATOM 1678 C CA . ARG A 1 212 ? 30.993 13.418 -27.913 1.00 55.66 212 ARG A CA 1
ATOM 1679 C C . ARG A 1 212 ? 31.494 14.155 -26.667 1.00 55.66 212 ARG A C 1
ATOM 1681 O O . ARG A 1 212 ? 30.726 14.835 -25.994 1.00 55.66 212 ARG A O 1
ATOM 1688 N N . SER A 1 213 ? 32.798 14.112 -26.398 1.00 53.09 213 SER A N 1
ATOM 1689 C CA . SER A 1 213 ? 33.445 15.154 -25.589 1.00 53.09 213 SER A CA 1
ATOM 1690 C C . SER A 1 213 ? 33.697 16.387 -26.473 1.00 53.09 213 SER A C 1
ATOM 1692 O O . SER A 1 213 ? 34.756 16.523 -27.080 1.00 53.09 213 SER A O 1
ATOM 1694 N N . GLN A 1 214 ? 32.715 17.286 -26.596 1.00 53.16 214 GLN A N 1
ATOM 1695 C CA . GLN A 1 214 ? 32.879 18.557 -27.329 1.00 53.16 214 GLN A CA 1
ATOM 1696 C C . GLN A 1 214 ? 33.530 19.686 -26.507 1.00 53.16 214 GLN A C 1
ATOM 1698 O O . GLN A 1 214 ? 33.572 20.822 -26.963 1.00 53.16 214 GLN A O 1
ATOM 1703 N N . TYR A 1 215 ? 34.109 19.390 -25.343 1.00 54.41 215 TYR A N 1
ATOM 1704 C CA . TYR A 1 215 ? 34.875 20.365 -24.559 1.00 54.41 215 TYR A CA 1
ATOM 1705 C C . TYR A 1 215 ? 36.329 19.921 -24.409 1.00 54.41 215 TYR A C 1
ATOM 1707 O O . TYR A 1 215 ? 36.797 19.571 -23.333 1.00 54.41 215 TYR A O 1
ATOM 1715 N N . ALA A 1 216 ? 37.032 19.925 -25.537 1.00 49.19 216 ALA A N 1
ATOM 1716 C CA . ALA A 1 216 ? 38.480 20.046 -25.582 1.00 49.19 216 ALA A CA 1
ATOM 1717 C C . ALA A 1 216 ? 38.807 21.182 -26.556 1.00 49.19 216 ALA A C 1
ATOM 1719 O O . ALA A 1 216 ? 39.011 20.942 -27.746 1.00 49.19 216 ALA A O 1
ATOM 1720 N N . ARG A 1 217 ? 38.749 22.416 -26.050 1.00 42.97 217 ARG A N 1
ATOM 1721 C CA . ARG A 1 217 ? 39.496 23.597 -26.500 1.00 42.97 217 ARG A CA 1
ATOM 1722 C C . ARG A 1 217 ? 39.328 24.707 -25.476 1.00 42.97 217 ARG A C 1
ATOM 1724 O O . ARG A 1 217 ? 38.167 24.955 -25.089 1.00 42.97 217 ARG A O 1
#

pLDDT: mean 82.82, std 11.12, range [42.97, 97.44]

Solvent-accessible surface area (backbone atoms only — not comparable to full-atom values): 12791 Å² total; per-residue (Å²): 132,81,49,68,51,38,53,37,74,46,78,55,95,93,40,56,27,21,34,34,21,23,77,78,66,53,74,50,76,45,67,17,50,35,90,86,62,28,40,52,37,36,73,32,45,44,49,74,46,97,88,38,46,58,45,82,39,65,28,61,75,49,75,46,82,67,81,60,34,37,38,37,36,36,45,46,73,58,78,83,75,54,76,68,50,41,74,77,36,63,65,64,78,79,49,68,60,62,45,57,39,38,39,39,37,41,65,94,36,37,40,33,40,40,40,72,52,91,48,35,40,37,39,38,38,40,36,54,43,77,77,50,100,89,43,68,50,76,48,80,48,77,49,74,47,67,69,39,82,71,40,67,78,45,51,72,59,48,57,56,52,51,49,55,51,51,52,51,53,52,54,52,58,74,70,56,70,80,93,59,79,74,90,70,82,67,82,44,48,63,69,54,53,50,51,53,54,48,60,76,67,52,77,84,84,67,83,79,75,77,85,74,73,85,82,84,128

Radius of gyration: 21.9 Å; Cα contacts (8 Å, |Δi|>4): 333; chains: 1; bounding box: 67×41×55 Å

Secondary structure (DSSP, 8-state):
-PPBT--EEEEETTEEEEEEE-TTS-EEEEESB-TTT--BGGGSEEEEPTTS-EEEEPSEEEEEEETTEEEEEEEEEPPPP-HHHHHH-GGGGTS-SEEEEEEEEETTTEEEEEEE-SSEEEEEEEEEEEEETTEEEEEEEEEEEESSTTHHHHHHHHHHHHHHHHHHHHHHHHTS-TT---SS--TT-HHHHHHHHHHHHPPP-PPP-TT------

Nearest PDB structures (foldseek):
  6wnd-assembly1_C-3  TM=5.260E-01  e=2.052E-04  Microseira wollei
  6wnc-assembly1_B-2  TM=4.501E-01  e=2.165E-04  Microseira wollei
  6wnd-assembly1_A  TM=4.324E-01  e=2.165E-04  Microseira wollei
  7sze-assembly1_C  TM=4.648E-01  e=3.146E-04  Microseira wollei
  7szf-assembly1_A  TM=4.467E-01  e=4.572E-04  Microseira wollei